Protein 5A98 (pdb70)

Structure (mmCIF, N/CA/C/O backbone):
data_5A98
#
_entry.id   5A98
#
_cell.length_a   102.890
_cell.length_b   102.890
_cell.length_c   102.890
_cell.angle_alpha   90.00
_cell.angle_beta   90.00
_cell.angle_gamma   90.00
#
_symmetry.space_group_name_H-M   'I 2 3'
#
loop_
_entity.id
_entity.type
_entity.pdbx_description
1 polymer POLYHEDRIN
2 non-polymer "ADENOSINE-5'-TRIPHOSPHATE"
3 non-polymer 'MAGNESIUM ION'
4 water water
#
loop_
_atom_site.group_PDB
_atom_site.id
_atom_site.type_symbol
_atom_site.label_atom_id
_atom_site.label_alt_id
_atom_site.label_comp_id
_atom_site.label_asym_id
_atom_site.label_entity_id
_atom_site.label_seq_id
_atom_site.pdbx_PDB_ins_code
_atom_site.Cartn_x
_atom_site.Cartn_y
_atom_site.Cartn_z
_atom_site.occupancy
_atom_site.B_iso_or_equiv
_atom_site.auth_seq_id
_atom_site.auth_comp_id
_atom_site.auth_asym_id
_atom_site.auth_atom_id
_atom_site.pdbx_PDB_model_num
ATOM 1 N N . MET A 1 1 ? 47.777 56.586 -19.238 1.00 30.65 1 MET A N 1
ATOM 2 C CA . MET A 1 1 ? 47.149 55.297 -18.937 1.00 34.13 1 MET A CA 1
ATOM 3 C C . MET A 1 1 ? 46.570 55.246 -17.531 1.00 36.10 1 MET A C 1
ATOM 4 O O . MET A 1 1 ? 46.951 56.028 -16.657 1.00 38.15 1 MET A O 1
ATOM 9 N N . GLU A 1 2 ? 45.657 54.303 -17.319 1.00 31.68 2 GLU A N 1
ATOM 10 C CA . GLU A 1 2 ? 45.134 54.029 -15.988 1.00 32.28 2 GLU A CA 1
ATOM 11 C C . GLU A 1 2 ? 45.798 52.768 -15.442 1.00 32.61 2 GLU A C 1
ATOM 12 O O . GLU A 1 2 ? 45.128 51.779 -15.122 1.00 29.79 2 GLU A O 1
ATOM 18 N N . ASP A 1 3 ? 47.123 52.815 -15.338 1.00 34.29 3 ASP A N 1
ATOM 19 C CA . ASP A 1 3 ? 47.898 51.670 -14.883 1.00 38.15 3 ASP A CA 1
ATOM 20 C C . ASP A 1 3 ? 47.968 51.506 -13.361 1.00 39.85 3 ASP A C 1
ATOM 21 O O . ASP A 1 3 ? 48.319 50.434 -12.879 1.00 42.83 3 ASP A O 1
ATOM 26 N N . TYR A 1 4 ? 47.641 52.550 -12.602 1.00 35.85 4 TYR A N 1
ATOM 27 C CA . TYR A 1 4 ? 47.631 52.423 -11.146 1.00 36.02 4 TYR A CA 1
ATOM 28 C C . TYR A 1 4 ? 46.699 53.422 -10.468 1.00 32.14 4 TYR A C 1
ATOM 29 O O . TYR A 1 4 ?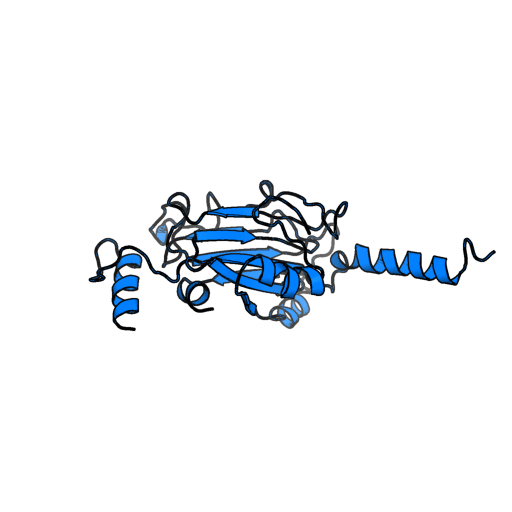 47.140 54.310 -9.744 1.00 28.86 4 TYR A O 1
ATOM 38 N N . THR A 1 5 ? 45.404 53.242 -10.679 1.00 24.55 5 THR A N 1
ATOM 39 C CA . THR A 1 5 ? 44.423 54.236 -10.282 1.00 21.96 5 THR A CA 1
ATOM 40 C C . THR A 1 5 ? 43.982 54.125 -8.822 1.00 20.48 5 THR A C 1
ATOM 41 O O . THR A 1 5 ? 44.205 53.110 -8.165 1.00 18.16 5 THR A O 1
ATOM 45 N N . LEU A 1 6 ? 43.329 55.173 -8.330 1.00 17.45 6 LEU A N 1
ATOM 46 C CA . LEU A 1 6 ? 42.728 55.143 -6.999 1.00 17.94 6 LEU A CA 1
ATOM 47 C C . LEU A 1 6 ? 41.601 54.108 -6.908 1.00 15.67 6 LEU A C 1
ATOM 48 O O . LEU A 1 6 ? 41.369 53.522 -5.850 1.00 14.85 6 LEU A O 1
ATOM 53 N N . ARG A 1 7 ? 40.916 53.875 -8.022 1.00 14.68 7 ARG A N 1
ATOM 54 C CA . ARG A 1 7 ? 39.921 52.805 -8.101 1.00 16.25 7 ARG A CA 1
ATOM 55 C C . ARG A 1 7 ? 40.570 51.447 -7.812 1.00 16.06 7 ARG A C 1
ATOM 56 O O . ARG A 1 7 ? 40.057 50.651 -7.018 1.00 13.34 7 ARG A O 1
ATOM 64 N N . GLU A 1 8 ? 41.699 51.189 -8.470 1.00 16.66 8 GLU A N 1
ATOM 65 C CA . GLU A 1 8 ? 42.431 49.940 -8.279 1.00 15.85 8 GLU A CA 1
ATOM 66 C C . GLU A 1 8 ? 43.059 49.820 -6.903 1.00 15.05 8 GLU A C 1
ATOM 67 O O . GLU A 1 8 ? 43.118 48.732 -6.356 1.00 14.42 8 GLU A O 1
ATOM 73 N N . ARG A 1 9 ? 43.529 50.927 -6.338 1.00 15.29 9 ARG A N 1
ATOM 74 C CA . ARG A 1 9 ? 44.056 50.874 -4.980 1.00 16.62 9 ARG A CA 1
ATOM 75 C C . ARG A 1 9 ? 42.976 50.463 -3.997 1.00 16.14 9 ARG A C 1
ATOM 76 O O . ARG A 1 9 ? 43.216 49.646 -3.111 1.00 14.65 9 ARG A O 1
ATOM 84 N N . GLU A 1 10 ? 41.779 51.019 -4.176 1.00 14.62 10 GLU A N 1
ATOM 85 C CA . GLU A 1 10 ? 40.641 50.670 -3.340 1.00 14.88 10 GLU A CA 1
ATOM 86 C C . GLU A 1 10 ? 40.307 49.189 -3.435 1.00 14.64 10 GLU A C 1
ATOM 87 O O . GLU A 1 10 ? 40.041 48.539 -2.427 1.00 15.00 10 GLU A O 1
ATOM 93 N N . GLN A 1 11 ? 40.313 48.651 -4.651 1.00 13.30 11 GLN A N 1
ATOM 94 C CA . GLN A 1 11 ? 40.049 47.236 -4.819 1.00 13.68 11 GLN A CA 1
ATOM 95 C C . GLN A 1 11 ? 41.103 46.410 -4.089 1.00 15.15 11 GLN A C 1
ATOM 96 O O . GLN A 1 11 ? 40.790 45.412 -3.457 1.00 14.67 11 GLN A O 1
ATOM 102 N N . GLU A 1 12 ? 42.359 46.827 -4.182 1.00 16.12 12 GLU A N 1
ATOM 103 C CA . GLU A 1 12 ? 43.437 46.069 -3.563 1.00 16.82 12 GLU A CA 1
ATOM 104 C C . GLU A 1 12 ? 43.215 45.967 -2.051 1.00 16.36 12 GLU A C 1
ATOM 105 O O . GLU A 1 12 ? 43.378 44.901 -1.457 1.00 14.84 12 GLU A O 1
ATOM 111 N N . ILE A 1 13 ? 42.820 47.076 -1.443 1.00 13.62 13 ILE A N 1
ATOM 112 C CA . ILE A 1 13 ? 42.521 47.103 -0.015 1.00 13.30 13 ILE A CA 1
ATOM 113 C C . ILE A 1 13 ? 41.308 46.212 0.280 1.00 12.71 13 ILE A C 1
ATOM 114 O O . ILE A 1 13 ? 41.299 45.456 1.240 1.00 12.10 13 ILE A O 1
ATOM 119 N N . TYR A 1 14 ? 40.298 46.270 -0.575 1.00 12.68 14 TYR A N 1
ATOM 120 C CA . TYR A 1 14 ? 39.145 45.411 -0.373 1.00 12.75 14 TYR A CA 1
ATOM 121 C C . TYR A 1 14 ? 39.507 43.936 -0.501 1.00 11.74 14 TYR A C 1
ATOM 122 O O . TYR A 1 14 ? 38.999 43.109 0.235 1.00 12.10 14 TYR A O 1
ATOM 131 N N . ASN A 1 15 ? 40.399 43.602 -1.428 1.00 12.55 15 ASN A N 1
ATOM 132 C CA . ASN A 1 15 ? 40.873 42.217 -1.529 1.00 13.01 15 ASN A CA 1
ATOM 133 C C . ASN A 1 15 ? 41.494 41.721 -0.221 1.00 14.08 15 ASN A C 1
ATOM 134 O O . ASN A 1 15 ? 41.264 40.578 0.203 1.00 13.14 15 ASN A O 1
ATOM 139 N N . ARG A 1 16 ? 42.263 42.592 0.427 1.00 14.45 16 ARG A N 1
ATOM 140 C CA . ARG A 1 16 ? 42.940 42.239 1.679 1.00 13.85 16 ARG A CA 1
ATOM 141 C C . ARG A 1 16 ? 41.958 42.099 2.826 1.00 13.30 16 ARG A C 1
ATOM 142 O O . ARG A 1 16 ? 42.080 41.206 3.661 1.00 15.88 16 ARG A O 1
ATOM 150 N N . GLN A 1 17 ? 40.991 43.002 2.874 1.00 14.38 17 GLN A N 1
ATOM 151 C CA . GLN A 1 17 ? 39.925 42.898 3.846 1.00 14.72 17 GLN A CA 1
ATOM 152 C C . GLN A 1 17 ? 39.205 41.551 3.707 1.00 14.69 17 GLN A C 1
ATOM 153 O O . GLN A 1 17 ? 38.929 40.893 4.696 1.00 16.37 17 GLN A O 1
ATOM 159 N N . VAL A 1 18 ? 38.933 41.134 2.471 1.00 14.50 18 VAL A N 1
ATOM 160 C CA . VAL A 1 18 ? 38.222 39.890 2.218 1.00 11.87 18 VAL A CA 1
ATOM 161 C C . VAL A 1 18 ? 39.069 38.683 2.599 1.00 14.63 18 VAL A C 1
ATOM 162 O O . VAL A 1 18 ? 38.612 37.775 3.299 1.00 13.63 18 VAL A O 1
ATOM 166 N N . ILE A 1 19 ? 40.309 38.675 2.126 1.00 14.63 19 ILE A N 1
ATOM 167 C CA . ILE A 1 19 ? 41.228 37.583 2.419 1.00 15.59 19 ILE A CA 1
ATOM 168 C C . ILE A 1 19 ? 41.504 37.398 3.920 1.00 15.23 19 ILE A C 1
ATOM 169 O O . ILE A 1 19 ? 41.682 36.265 4.393 1.00 14.98 19 ILE A O 1
ATOM 174 N N . LYS A 1 20 ? 41.536 38.502 4.664 1.00 13.26 20 LYS A N 1
ATOM 175 C CA . LYS A 1 20 ? 41.792 38.448 6.102 1.00 14.72 20 LYS A CA 1
ATOM 176 C C . LYS A 1 20 ? 40.532 38.322 6.939 1.00 14.22 20 LYS A C 1
ATOM 177 O O . LYS A 1 20 ? 40.611 38.342 8.161 1.00 12.08 20 LYS A O 1
ATOM 183 N N . ARG A 1 21 ? 39.367 38.246 6.308 1.00 11.85 21 ARG A N 1
ATOM 184 C CA . ARG A 1 21 ? 38.134 38.292 7.087 1.00 14.11 21 ARG A CA 1
ATOM 185 C C . ARG A 1 21 ? 37.973 37.130 8.068 1.00 12.84 21 ARG A C 1
ATOM 186 O O . ARG A 1 21 ? 37.396 37.302 9.142 1.00 12.93 21 ARG A O 1
ATOM 194 N N . PRO A 1 22 ? 38.472 35.939 7.701 1.00 11.84 22 PRO A N 1
ATOM 195 C CA . PRO A 1 22 ? 38.385 34.826 8.653 1.00 13.77 22 PRO A CA 1
ATOM 196 C C . PRO A 1 22 ? 39.016 35.162 10.000 1.00 15.45 22 PRO A C 1
ATOM 197 O O . PRO A 1 22 ? 38.591 34.605 11.014 1.00 15.72 22 PRO A O 1
ATOM 201 N N . PHE A 1 23 ? 39.994 36.066 10.022 1.00 12.95 23 PHE A N 1
ATOM 202 C CA . PHE A 1 23 ? 40.611 36.466 11.285 1.00 14.18 23 PHE A CA 1
ATOM 203 C C . PHE A 1 23 ? 39.740 37.419 12.104 1.00 14.20 23 PHE A C 1
ATOM 204 O O . PHE A 1 23 ? 39.991 37.641 13.289 1.00 14.89 23 PHE A O 1
ATOM 212 N N . ASP A 1 24 ? 38.736 38.000 11.452 1.00 14.06 24 ASP A N 1
ATOM 213 C CA . ASP A 1 24 ? 37.797 38.901 12.097 1.00 13.17 24 ASP A CA 1
ATOM 214 C C . ASP A 1 24 ? 37.030 38.101 13.150 1.00 14.81 24 ASP A C 1
ATOM 215 O O . ASP A 1 24 ? 36.426 37.079 12.830 1.00 13.83 24 ASP A O 1
ATOM 220 N N . PRO A 1 25 ? 37.059 38.557 14.415 1.00 12.93 25 PRO A N 1
ATOM 221 C CA . PRO A 1 25 ? 36.475 37.753 15.496 1.00 13.85 25 PRO A CA 1
ATOM 222 C C . PRO A 1 25 ? 34.949 37.642 15.447 1.00 13.66 25 PRO A C 1
ATOM 223 O O . PRO A 1 25 ? 34.366 36.862 16.206 1.00 13.34 25 PRO A O 1
ATOM 227 N N . ASP A 1 26 ? 34.317 38.399 14.553 1.00 13.35 26 ASP A N 1
ATOM 228 C CA . ASP A 1 26 ? 32.874 38.333 14.377 1.00 13.24 26 ASP A CA 1
ATOM 229 C C . ASP A 1 26 ? 32.492 37.594 13.091 1.00 14.61 26 ASP A C 1
ATOM 230 O O . ASP A 1 26 ? 31.339 37.611 12.684 1.00 15.35 26 ASP A O 1
ATOM 235 N N . SER A 1 27 ? 33.469 36.939 12.472 1.00 12.71 27 SER A N 1
ATOM 236 C CA . SER A 1 27 ? 33.221 36.080 11.313 1.00 14.55 27 SER A CA 1
ATOM 237 C C . SER A 1 27 ? 32.803 34.690 11.781 1.00 13.33 27 SER A C 1
ATOM 238 O O . SER A 1 27 ? 32.655 34.456 12.975 1.00 11.83 27 SER A O 1
ATOM 241 N N . TYR A 1 28 ? 32.590 33.773 10.843 1.00 13.77 28 TYR A N 1
ATOM 242 C CA . TYR A 1 28 ? 32.356 32.389 11.213 1.00 14.46 28 TYR A CA 1
ATOM 243 C C . TYR A 1 28 ? 33.585 31.523 10.976 1.00 14.40 28 TYR A C 1
ATOM 244 O O . TYR A 1 28 ? 34.362 31.763 10.048 1.00 15.54 28 TYR A O 1
ATOM 253 N N . LEU A 1 29 ? 33.738 30.519 11.831 1.00 12.74 29 LEU A N 1
ATOM 254 C CA . LEU A 1 29 ? 34.548 29.350 11.524 1.00 14.41 29 LEU A CA 1
ATOM 255 C C . LEU A 1 29 ? 33.656 28.417 10.710 1.00 14.66 29 LEU A C 1
ATOM 256 O O . LEU A 1 29 ? 32.519 28.125 11.102 1.00 14.94 29 LEU A O 1
ATOM 261 N N . THR A 1 30 ? 34.161 27.947 9.583 1.00 12.55 30 THR A N 1
ATOM 262 C CA . THR A 1 30 ? 33.399 27.033 8.758 1.00 13.51 30 THR A CA 1
ATOM 263 C C . THR A 1 30 ? 34.062 25.667 8.696 1.00 13.12 30 THR A C 1
ATOM 264 O O . THR A 1 30 ? 35.229 25.549 8.320 1.00 13.38 30 THR A O 1
ATOM 268 N N . ALA A 1 31 ? 33.316 24.641 9.075 1.00 11.61 31 ALA A N 1
ATOM 269 C CA . ALA A 1 31 ? 33.820 23.280 8.992 1.00 13.15 31 ALA A CA 1
ATOM 270 C C . ALA A 1 31 ? 32.863 22.418 8.179 1.00 14.17 31 ALA A C 1
ATOM 271 O O . ALA A 1 31 ? 31.655 22.476 8.367 1.00 13.09 31 ALA A O 1
ATOM 273 N N . ASP A 1 32 ? 33.416 21.635 7.264 1.00 13.57 32 ASP A N 1
ATOM 274 C CA . ASP A 1 32 ? 32.619 20.680 6.514 1.00 15.13 32 ASP A CA 1
ATOM 275 C C . ASP A 1 32 ? 33.116 19.266 6.702 1.00 11.62 32 ASP A C 1
ATOM 276 O O . ASP A 1 32 ? 34.256 18.948 6.384 1.00 13.49 32 ASP A O 1
ATOM 281 N N . LEU A 1 33 ? 32.242 18.422 7.235 1.00 13.92 33 LEU A N 1
ATOM 282 C CA . LEU A 1 33 ? 32.535 17.013 7.367 1.00 12.06 33 LEU A CA 1
ATOM 283 C C . LEU A 1 33 ? 31.866 16.280 6.217 1.00 12.46 33 LEU A C 1
ATOM 284 O O . LEU A 1 33 ? 30.663 16.089 6.221 1.00 10.82 33 LEU A O 1
ATOM 289 N N . HIS A 1 34 ? 32.658 15.900 5.222 1.00 12.02 34 HIS A N 1
ATOM 290 C CA . HIS A 1 34 ? 32.149 15.199 4.062 1.00 11.69 34 HIS A CA 1
ATOM 291 C C . HIS A 1 34 ? 32.207 13.697 4.339 1.00 12.08 34 HIS A C 1
ATOM 292 O O . HIS A 1 34 ? 33.231 13.189 4.782 1.00 12.23 34 HIS A O 1
ATOM 299 N N . LEU A 1 35 ? 31.093 13.016 4.082 1.00 11.42 35 LEU A N 1
ATOM 300 C CA . LEU A 1 35 ? 30.952 11.575 4.272 1.00 11.87 35 LEU A CA 1
ATOM 301 C C . LEU A 1 35 ? 30.640 10.926 2.940 1.00 12.41 35 LEU A C 1
ATOM 302 O O . LEU A 1 35 ? 29.733 11.354 2.232 1.00 15.25 35 LEU A O 1
ATOM 307 N N . TYR A 1 36 ? 31.394 9.892 2.597 1.00 13.14 36 TYR A N 1
ATOM 308 C CA . TYR A 1 36 ? 31.273 9.294 1.273 1.00 13.12 36 TYR A CA 1
ATOM 309 C C . TYR A 1 36 ? 30.474 8.004 1.365 1.00 13.89 36 TYR A C 1
ATOM 310 O O . TYR A 1 36 ? 30.806 7.093 2.132 1.00 15.03 36 TYR A O 1
ATOM 319 N N . LEU A 1 37 ? 29.407 7.939 0.577 1.00 14.62 37 LEU A N 1
ATOM 320 C CA . LEU A 1 37 ? 28.366 6.952 0.792 1.00 13.85 37 LEU A CA 1
ATOM 321 C C . LEU A 1 37 ? 28.492 5.760 -0.159 1.00 14.74 37 LEU A C 1
ATOM 322 O O . LEU A 1 37 ? 29.189 5.832 -1.169 1.00 15.74 37 LEU A O 1
ATOM 327 N N . LYS A 1 38 ? 27.802 4.672 0.162 1.00 13.41 38 LYS A N 1
ATOM 328 C CA . LYS A 1 38 ? 27.971 3.419 -0.571 1.00 14.64 38 LYS A CA 1
ATOM 329 C C . LYS A 1 38 ? 27.352 3.408 -1.976 1.00 16.74 38 LYS A C 1
ATOM 330 O O . LYS A 1 38 ? 27.638 2.506 -2.772 1.00 15.88 38 LYS A O 1
ATOM 336 N N . ASN A 1 39 ? 26.498 4.390 -2.265 1.00 15.29 39 ASN A N 1
ATOM 337 C CA . ASN A 1 39 ? 25.941 4.557 -3.610 1.00 16.11 39 ASN A CA 1
ATOM 338 C C . ASN A 1 39 ? 26.634 5.664 -4.390 1.00 14.28 39 ASN A C 1
ATOM 339 O O . ASN A 1 39 ? 26.137 6.120 -5.418 1.00 13.83 39 ASN A O 1
ATOM 344 N N . GLY A 1 40 ? 27.784 6.100 -3.892 1.00 16.47 40 GLY A N 1
ATOM 345 C CA . GLY A 1 40 ? 28.585 7.085 -4.600 1.00 14.67 40 GLY A CA 1
ATOM 346 C C . GLY A 1 40 ? 28.166 8.518 -4.334 1.00 14.88 40 GLY A C 1
ATOM 347 O O . GLY A 1 40 ? 28.832 9.451 -4.784 1.00 14.19 40 GLY A O 1
ATOM 348 N N . LYS A 1 41 ? 27.082 8.697 -3.582 1.00 14.22 41 LYS A N 1
ATOM 349 C CA . LYS A 1 41 ? 26.647 10.042 -3.205 1.00 13.68 41 LYS A CA 1
ATOM 350 C C . LYS A 1 41 ? 27.530 10.590 -2.086 1.00 13.42 41 LYS A C 1
ATOM 351 O O . LYS A 1 41 ? 28.333 9.864 -1.506 1.00 13.07 41 LYS A O 1
ATOM 357 N N . THR A 1 42 ? 27.413 11.883 -1.806 1.00 12.87 42 THR A N 1
ATOM 358 C CA . THR A 1 42 ? 28.148 12.471 -0.700 1.00 11.34 42 THR A CA 1
ATOM 359 C C . THR A 1 42 ? 27.163 13.114 0.267 1.00 12.87 42 THR A C 1
ATOM 360 O O . THR A 1 42 ? 26.143 13.654 -0.148 1.00 12.66 42 THR A O 1
ATOM 364 N N . LEU A 1 43 ? 27.444 13.001 1.557 1.00 13.11 43 LEU A N 1
ATOM 365 C CA . LEU A 1 43 ? 26.683 13.712 2.575 1.00 12.97 43 LEU A CA 1
ATOM 366 C C . LEU A 1 43 ? 27.657 14.655 3.271 1.00 12.62 43 LEU A C 1
ATOM 367 O O . LEU A 1 43 ? 28.663 14.223 3.812 1.00 12.52 43 LEU A O 1
ATOM 372 N N . THR A 1 44 ? 27.367 15.950 3.214 1.00 14.06 44 THR A N 1
ATOM 373 C CA . THR A 1 44 ? 28.225 16.953 3.808 1.00 13.39 44 THR A CA 1
ATOM 374 C C . THR A 1 44 ? 27.538 17.539 5.015 1.00 13.33 44 THR A C 1
ATOM 375 O O . THR A 1 44 ? 26.440 18.072 4.905 1.00 13.43 44 THR A O 1
ATOM 379 N N . ILE A 1 45 ? 28.175 17.428 6.168 1.00 11.93 45 ILE A N 1
ATOM 380 C CA . ILE A 1 45 ? 27.679 18.119 7.341 1.00 12.58 45 ILE A CA 1
ATOM 381 C C . ILE A 1 45 ? 28.369 19.469 7.375 1.00 13.03 45 ILE A C 1
ATOM 382 O O . ILE A 1 45 ? 29.567 19.556 7.603 1.00 12.72 45 ILE A O 1
ATOM 387 N N . HIS A 1 46 ? 27.597 20.516 7.110 1.00 13.45 46 HIS A N 1
ATOM 388 C CA . HIS A 1 46 ? 28.121 21.871 7.011 1.00 12.82 46 HIS A CA 1
ATOM 389 C C . HIS A 1 46 ? 27.820 22.689 8.267 1.00 12.29 46 HIS A C 1
ATOM 390 O O . HIS A 1 46 ? 26.667 22.893 8.632 1.00 11.85 46 HIS A O 1
ATOM 397 N N . ILE A 1 47 ? 28.878 23.174 8.907 1.00 13.09 47 ILE A N 1
ATOM 398 C CA . ILE A 1 47 ? 28.763 23.833 10.197 1.00 13.07 47 ILE A CA 1
ATOM 399 C C . ILE A 1 47 ? 29.445 25.172 10.151 1.00 13.09 47 ILE A C 1
ATOM 400 O O . ILE A 1 47 ? 30.591 25.261 9.711 1.00 14.73 47 ILE A O 1
ATOM 405 N N . GLU A 1 48 ? 28.748 26.205 10.613 1.00 11.48 48 GLU A N 1
ATOM 406 C CA . GLU A 1 48 ? 29.344 27.522 10.803 1.00 13.90 48 GLU A CA 1
ATOM 407 C C . GLU A 1 48 ? 29.053 27.982 12.224 1.00 13.62 48 GLU A C 1
ATOM 408 O O . GLU A 1 48 ? 27.911 27.923 12.676 1.00 13.25 48 GLU A O 1
ATOM 414 N N . ARG A 1 49 ? 30.091 28.429 12.924 1.00 12.37 49 ARG A N 1
ATOM 415 C CA . ARG A 1 49 ? 29.939 28.979 14.268 1.00 11.47 49 ARG A CA 1
ATOM 416 C C . ARG A 1 49 ? 30.943 30.098 14.431 1.00 12.80 49 ARG A C 1
ATOM 417 O O . ARG A 1 49 ? 32.016 30.071 13.831 1.00 12.63 49 ARG A O 1
ATOM 425 N N . ASN A 1 50 ? 30.592 31.093 15.229 1.00 12.92 50 ASN A N 1
ATOM 426 C CA . ASN A 1 50 ? 31.500 32.207 15.450 1.00 15.63 50 ASN A CA 1
ATOM 427 C C . ASN A 1 50 ? 32.704 31.847 16.322 1.00 14.15 50 ASN A C 1
ATOM 428 O O . ASN A 1 50 ? 33.836 32.216 16.004 1.00 13.16 50 ASN A O 1
ATOM 433 N N . LEU A 1 51 ? 32.459 31.117 17.411 1.00 12.70 51 LEU A N 1
ATOM 434 C CA . LEU A 1 51 ? 33.466 30.942 18.449 1.00 12.37 51 LEU A CA 1
ATOM 435 C C . LEU A 1 51 ? 33.798 29.494 18.777 1.00 11.75 51 LEU A C 1
ATOM 436 O O . LEU A 1 51 ? 34.957 29.143 18.901 1.00 12.33 51 LEU A O 1
ATOM 441 N N . PHE A 1 52 ? 32.778 28.660 18.953 1.00 14.70 52 PHE A N 1
ATOM 442 C CA . PHE A 1 52 ? 33.008 27.258 19.297 1.00 11.63 52 PHE A CA 1
ATOM 443 C C . PHE A 1 52 ? 31.898 26.378 18.772 1.00 12.70 52 PHE A C 1
ATOM 444 O O . PHE A 1 52 ? 30.807 26.855 18.460 1.00 12.78 52 PHE A O 1
ATOM 452 N N . PHE A 1 53 ? 32.197 25.084 18.677 1.00 11.69 53 PHE A N 1
ATOM 453 C CA . PHE A 1 53 ? 31.228 24.086 18.298 1.00 11.43 53 PHE A CA 1
ATOM 454 C C . PHE A 1 53 ? 31.563 22.819 19.071 1.00 12.08 53 PHE A C 1
ATOM 455 O O . PHE A 1 53 ? 32.732 22.501 19.240 1.00 9.56 53 PHE A O 1
ATOM 463 N N . SER A 1 54 ? 30.534 22.116 19.549 1.00 10.67 54 SER A N 1
ATOM 464 C CA . SER A 1 54 ? 30.716 20.841 20.239 1.00 10.05 54 SER A CA 1
ATOM 465 C C . SER A 1 54 ? 29.452 19.982 20.091 1.00 11.65 54 SER A C 1
ATOM 466 O O . SER A 1 54 ? 28.438 20.228 20.748 1.00 11.62 54 SER A O 1
ATOM 469 N N . HIS A 1 55 ? 29.519 18.966 19.239 1.00 10.80 55 HIS A N 1
ATOM 470 C CA . HIS A 1 55 ? 28.370 18.094 19.027 1.00 11.98 55 HIS A CA 1
ATOM 471 C C . HIS A 1 55 ? 28.811 16.718 18.607 1.00 12.01 55 HIS A C 1
ATOM 472 O O . HIS A 1 55 ? 29.712 16.579 17.782 1.00 12.05 55 HIS A O 1
ATOM 479 N N . GLU A 1 56 ? 28.184 15.696 19.178 1.00 13.12 56 GLU A N 1
ATOM 480 C CA . GLU A 1 56 ? 28.422 14.340 18.708 1.00 14.45 56 GLU A CA 1
ATOM 481 C C . GLU A 1 56 ? 27.316 13.910 17.762 1.00 13.39 56 GLU A C 1
ATOM 482 O O . GLU A 1 56 ? 26.176 13.729 18.165 1.00 15.25 56 GLU A O 1
ATOM 488 N N . PHE A 1 57 ? 27.659 13.754 16.492 1.00 14.47 57 PHE A N 1
ATOM 489 C CA . PHE A 1 57 ? 26.701 13.261 15.518 1.00 13.03 57 PHE A CA 1
ATOM 490 C C . PHE A 1 57 ? 26.473 11.759 15.696 1.00 14.05 57 PHE A C 1
ATOM 491 O O . PHE A 1 57 ? 27.404 10.961 15.624 1.00 14.56 57 PHE A O 1
ATOM 499 N N . THR A 1 58 ? 25.225 11.404 15.967 1.00 13.68 58 THR A N 1
ATOM 500 C CA . THR A 1 58 ? 24.824 10.033 16.167 1.00 15.24 58 THR A CA 1
ATOM 501 C C . THR A 1 58 ? 24.750 9.282 14.843 1.00 15.45 58 THR A C 1
ATOM 502 O O . THR A 1 58 ? 24.724 9.876 13.766 1.00 15.37 58 THR A O 1
ATOM 506 N N . TRP A 1 59 ? 24.726 7.961 14.958 1.00 14.88 59 TRP A N 1
ATOM 507 C CA . TRP A 1 59 ? 24.570 7.067 13.834 1.00 15.39 59 TRP A CA 1
ATOM 508 C C . TRP A 1 59 ? 23.322 7.457 13.051 1.00 16.38 59 TRP A C 1
ATOM 509 O O . TRP A 1 59 ? 23.315 7.434 11.815 1.00 17.32 59 TRP A O 1
ATOM 520 N N . GLU A 1 60 ? 22.276 7.857 13.777 1.00 18.31 60 GLU A N 1
ATOM 521 C CA . GLU A 1 60 ? 21.008 8.250 13.160 1.00 19.11 60 GLU A CA 1
ATOM 522 C C . GLU A 1 60 ? 21.128 9.545 12.373 1.00 23.41 60 GLU A C 1
ATOM 523 O O . GLU A 1 60 ? 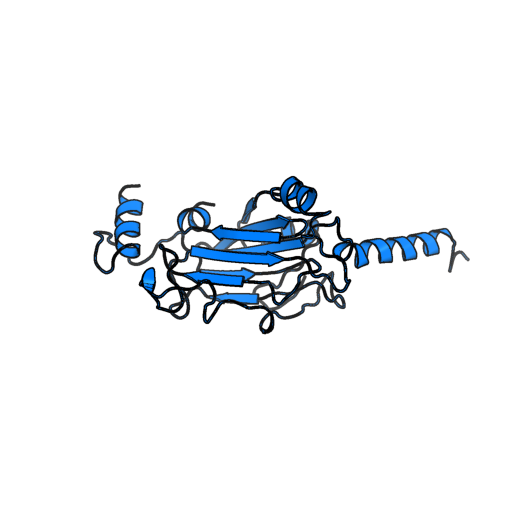20.536 9.683 11.301 1.00 23.74 60 GLU A O 1
ATOM 529 N N . GLU A 1 61 ? 21.891 10.497 12.901 1.00 19.70 61 GLU A N 1
ATOM 530 C CA . GLU A 1 61 ? 22.067 11.779 12.214 1.00 20.73 61 GLU A CA 1
ATOM 531 C C . GLU A 1 61 ? 22.918 11.608 10.959 1.00 20.58 61 GLU A C 1
ATOM 532 O O . GLU A 1 61 ? 22.693 12.258 9.943 1.00 20.98 61 GLU A O 1
ATOM 538 N N . ILE A 1 62 ? 23.895 10.712 11.041 1.00 21.73 62 ILE A N 1
ATOM 539 C CA . ILE A 1 62 ? 24.797 10.440 9.930 1.00 20.98 62 ILE A CA 1
ATOM 540 C C . ILE A 1 62 ? 24.136 9.608 8.837 1.00 24.94 62 ILE A C 1
ATOM 541 O O . ILE A 1 62 ? 24.377 9.825 7.651 1.00 24.12 62 ILE A O 1
ATOM 546 N N . CYS A 1 63 ? 23.300 8.654 9.238 1.00 25.53 63 CYS A N 1
ATOM 547 C CA . CYS A 1 63 ? 22.738 7.703 8.286 1.00 27.09 63 CYS A CA 1
ATOM 548 C C . CYS A 1 63 ? 21.476 8.195 7.587 1.00 30.02 63 CYS A C 1
ATOM 549 O O . CYS A 1 63 ? 21.298 7.956 6.393 1.00 34.39 63 CYS A O 1
ATOM 552 N N . ARG A 1 64 ? 20.607 8.896 8.303 1.00 31.40 64 ARG A N 1
ATOM 553 C CA . ARG A 1 64 ? 19.598 9.676 7.597 1.00 36.28 64 ARG A CA 1
ATOM 554 C C . ARG A 1 64 ? 20.237 10.987 7.125 1.00 38.02 64 ARG A C 1
ATOM 555 O O . ARG A 1 64 ? 20.684 11.098 5.977 1.00 39.94 64 ARG A O 1
ATOM 563 N N . GLY A 1 65 ? 20.315 11.964 8.025 1.00 39.62 65 GLY A N 1
ATOM 564 C CA . GLY A 1 65 ? 20.816 13.283 7.679 1.00 35.90 65 GLY A CA 1
ATOM 565 C C . GLY A 1 65 ? 19.734 14.340 7.820 1.00 35.81 65 GLY A C 1
ATOM 566 O O . GLY A 1 65 ? 19.359 14.706 8.937 1.00 36.68 65 GLY A O 1
ATOM 567 N N . LYS A 1 79 ? 12.840 -0.094 9.526 1.00 42.80 79 LYS A N 1
ATOM 568 C CA . LYS A 1 79 ? 12.065 0.229 10.722 1.00 48.49 79 LYS A CA 1
ATOM 569 C C . LYS A 1 79 ? 12.373 -0.772 11.833 1.00 42.61 79 LYS A C 1
ATOM 570 O O . LYS A 1 79 ? 13.203 -0.523 12.706 1.00 36.89 79 LYS A O 1
ATOM 576 N N . CYS A 1 80 ? 11.688 -1.909 11.790 1.00 47.00 80 CYS A N 1
ATOM 577 C CA . CYS A 1 80 ? 12.000 -3.018 12.675 1.00 41.21 80 CYS A CA 1
ATOM 578 C C . CYS A 1 80 ? 13.307 -3.638 12.191 1.00 37.08 80 CYS A C 1
ATOM 579 O O . CYS A 1 80 ? 14.044 -4.253 12.967 1.00 33.39 80 CYS A O 1
ATOM 582 N N . ASP A 1 81 ? 13.584 -3.471 10.898 1.00 37.24 81 ASP A N 1
ATOM 583 C CA . ASP A 1 81 ? 14.835 -3.935 10.313 1.00 33.54 81 ASP A CA 1
ATOM 584 C C . ASP A 1 81 ? 15.994 -3.068 10.768 1.00 27.16 81 ASP A C 1
ATOM 585 O O . ASP A 1 81 ? 17.064 -3.570 11.117 1.00 24.69 81 ASP A O 1
ATOM 590 N N . THR A 1 82 ? 15.784 -1.761 10.755 1.00 24.05 82 THR A N 1
ATOM 591 C CA . THR A 1 82 ? 16.787 -0.855 11.270 1.00 23.37 82 THR A CA 1
ATOM 592 C C . THR A 1 82 ? 17.021 -1.126 12.757 1.00 20.76 82 THR A C 1
ATOM 593 O O . THR A 1 82 ? 18.162 -1.147 13.227 1.00 18.32 82 THR A O 1
ATOM 597 N N . GLN A 1 83 ? 15.933 -1.332 13.491 1.00 20.19 83 GLN A N 1
ATOM 598 C CA . GLN A 1 83 ? 16.013 -1.576 14.923 1.00 21.62 83 GLN A CA 1
ATOM 599 C C . GLN A 1 83 ? 16.801 -2.838 15.238 1.00 18.13 83 GLN A C 1
ATOM 600 O O . GLN A 1 83 ? 17.632 -2.826 16.138 1.00 16.51 83 GLN A O 1
ATOM 606 N N . GLU A 1 84 ? 16.534 -3.920 14.508 1.00 17.72 84 GLU A N 1
ATOM 607 C CA . GLU A 1 84 ? 17.234 -5.183 14.722 1.00 16.83 84 GLU A CA 1
ATOM 608 C C . GLU A 1 84 ? 18.717 -5.038 14.458 1.00 15.89 84 GLU A C 1
ATOM 609 O O . GLU A 1 84 ? 19.545 -5.695 15.099 1.00 16.34 84 GLU A O 1
ATOM 615 N N . TYR A 1 85 ? 19.045 -4.179 13.506 1.00 16.33 85 TYR A N 1
ATOM 616 C CA . TYR A 1 85 ? 20.437 -3.900 13.159 1.00 17.45 85 TYR A CA 1
ATOM 617 C C . TYR A 1 85 ? 21.131 -3.130 14.286 1.00 15.15 85 TYR A C 1
ATOM 618 O O . TYR A 1 85 ? 22.201 -3.524 14.768 1.00 13.61 85 TYR A O 1
ATOM 627 N N . ILE A 1 86 ? 20.500 -2.038 14.702 1.00 15.44 86 ILE A N 1
ATOM 628 C CA . ILE A 1 86 ? 20.973 -1.215 15.817 1.00 15.18 86 ILE A CA 1
ATOM 629 C C . ILE A 1 86 ? 21.194 -2.054 17.090 1.00 13.87 86 ILE A C 1
ATOM 630 O O . ILE A 1 86 ? 22.208 -1.911 17.756 1.00 14.24 86 ILE A O 1
ATOM 635 N N . ASP A 1 87 ? 20.262 -2.952 17.395 1.00 15.10 87 ASP A N 1
ATOM 636 C CA . ASP A 1 87 ? 20.431 -3.891 18.510 1.00 14.19 87 ASP A CA 1
ATOM 637 C C . ASP A 1 87 ? 21.809 -4.552 18.535 1.00 13.81 87 ASP A C 1
ATOM 638 O O . ASP A 1 87 ? 22.363 -4.783 19.601 1.00 14.45 87 ASP A O 1
ATOM 643 N N . GLY A 1 88 ? 22.339 -4.868 17.354 1.00 13.97 88 GLY A N 1
ATOM 644 C CA . GLY A 1 88 ? 23.608 -5.557 17.217 1.00 12.48 88 GLY A CA 1
ATOM 645 C C . GLY A 1 88 ? 24.794 -4.629 17.397 1.00 13.08 88 GLY A C 1
ATOM 646 O O . GLY A 1 88 ? 25.862 -5.064 17.808 1.00 13.89 88 GLY A O 1
ATOM 647 N N . LEU A 1 89 ? 24.607 -3.349 17.080 1.00 11.92 89 LEU A N 1
ATOM 648 C CA . LEU A 1 89 ? 25.633 -2.332 17.316 1.00 12.09 89 LEU A CA 1
ATOM 649 C C . LEU A 1 89 ? 25.683 -1.931 18.795 1.00 13.43 89 LEU A C 1
ATOM 650 O O . LEU A 1 89 ? 26.729 -1.550 19.328 1.00 13.71 89 LEU A O 1
ATOM 655 N N . VAL A 1 90 ? 24.529 -2.007 19.442 1.00 12.05 90 VAL A N 1
ATOM 656 C CA . VAL A 1 90 ? 24.409 -1.662 20.848 1.00 14.13 90 VAL A CA 1
ATOM 657 C C . VAL A 1 90 ? 25.017 -2.741 21.761 1.00 14.41 90 VAL A C 1
ATOM 658 O O . VAL A 1 90 ? 25.611 -2.420 22.787 1.00 14.71 90 VAL A O 1
ATOM 662 N N . ALA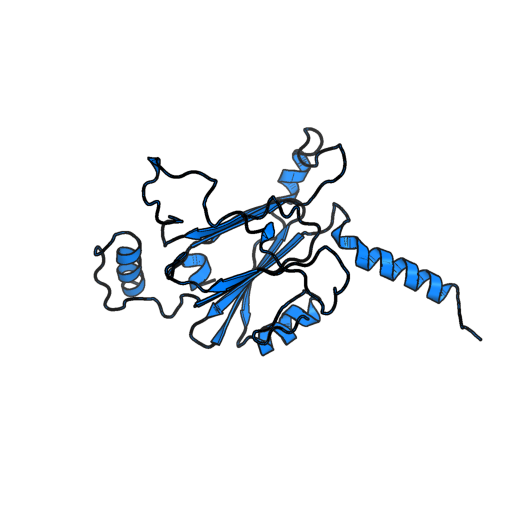 A 1 91 ? 24.873 -4.006 21.377 1.00 14.10 91 ALA A N 1
ATOM 663 C CA . ALA A 1 91 ? 25.385 -5.119 22.174 1.00 14.36 91 ALA A CA 1
ATOM 664 C C . ALA A 1 91 ? 25.954 -6.206 21.279 1.00 14.18 91 ALA A C 1
ATOM 665 O O . ALA A 1 91 ? 25.253 -6.701 20.398 1.00 13.83 91 ALA A O 1
ATOM 667 N N . ASP A 1 92 ? 27.217 -6.571 21.502 1.00 14.62 92 ASP A N 1
ATOM 668 C CA . ASP A 1 92 ? 27.857 -7.628 20.715 1.00 16.20 92 ASP A CA 1
ATOM 669 C C . ASP A 1 92 ? 26.981 -8.876 20.670 1.00 15.73 92 ASP A C 1
ATOM 670 O O . ASP A 1 92 ? 26.596 -9.400 21.707 1.00 16.66 92 ASP A O 1
ATOM 675 N N . ASN A 1 93 ? 26.683 -9.346 19.464 1.00 14.97 93 ASN A N 1
ATOM 676 C CA . ASN A 1 93 ? 25.876 -10.544 19.273 1.00 14.19 93 ASN A CA 1
ATOM 677 C C . ASN A 1 93 ? 24.492 -10.484 19.924 1.00 14.56 93 ASN A C 1
ATOM 678 O O . ASN A 1 93 ? 23.910 -11.520 20.229 1.00 15.61 93 ASN A O 1
ATOM 683 N N . GLY A 1 94 ? 23.963 -9.272 20.096 1.00 14.71 94 GLY A N 1
ATOM 684 C CA . GLY A 1 94 ? 22.681 -9.067 20.756 1.00 16.01 94 GLY A CA 1
ATOM 685 C C . GLY A 1 94 ? 21.479 -8.687 19.883 1.00 16.13 94 GLY A C 1
ATOM 686 O O . GLY A 1 94 ? 20.421 -8.320 20.405 1.00 13.66 94 GLY A O 1
ATOM 687 N N . GLY A 1 95 ? 21.625 -8.781 18.565 1.00 14.24 95 GLY A N 1
ATOM 688 C CA . GLY A 1 95 ? 20.549 -8.408 17.657 1.00 13.90 95 GLY A CA 1
ATOM 689 C C . GLY A 1 95 ? 20.266 -9.506 16.647 1.00 16.22 95 GLY A C 1
ATOM 690 O O . GLY A 1 95 ? 21.094 -10.405 16.450 1.00 15.67 95 GLY A O 1
ATOM 691 N N . ARG A 1 96 ? 19.115 -9.431 15.988 1.00 12.17 96 ARG A N 1
ATOM 692 C CA . ARG A 1 96 ? 18.686 -10.520 15.118 1.00 15.18 96 ARG A CA 1
ATOM 693 C C . ARG A 1 96 ? 18.845 -10.195 13.631 1.00 17.04 96 ARG A C 1
ATOM 694 O O . ARG A 1 96 ? 18.355 -10.924 12.772 1.00 19.56 96 ARG A O 1
ATOM 702 N N . SER A 1 97 ? 19.555 -9.118 13.325 1.00 14.69 97 SER A N 1
ATOM 703 C CA . SER A 1 97 ? 19.686 -8.673 11.939 1.00 16.30 97 SER A CA 1
ATOM 704 C C . SER A 1 97 ? 20.381 -9.689 11.029 1.00 16.81 97 SER A C 1
ATOM 705 O O . SER A 1 97 ? 21.266 -10.428 11.458 1.00 14.97 97 SER A O 1
ATOM 708 N N . THR A 1 98 ? 19.981 -9.696 9.762 1.00 17.73 98 THR A N 1
ATOM 709 C CA . THR A 1 98 ? 20.583 -10.576 8.760 1.00 18.34 98 THR A CA 1
ATOM 710 C C . THR A 1 98 ? 21.736 -9.913 8.005 1.00 16.71 98 THR A C 1
ATOM 711 O O . THR A 1 98 ? 22.411 -10.551 7.204 1.00 20.31 98 THR A O 1
ATOM 715 N N . HIS A 1 99 ? 21.970 -8.632 8.236 1.00 18.61 99 HIS A N 1
ATOM 716 C CA . HIS A 1 99 ? 23.110 -8.015 7.579 1.00 19.34 99 HIS A CA 1
ATOM 717 C C . HIS A 1 99 ? 24.162 -7.503 8.534 1.00 17.62 99 HIS A C 1
ATOM 718 O O . HIS A 1 99 ? 23.871 -7.117 9.671 1.00 17.16 99 HIS A O 1
ATOM 725 N N . ASN A 1 100 ? 25.396 -7.505 8.051 1.00 16.82 100 ASN A N 1
ATOM 726 C CA . ASN A 1 100 ? 26.534 -7.183 8.877 1.00 14.67 100 ASN A CA 1
ATOM 727 C C . ASN A 1 100 ? 26.758 -5.680 9.002 1.00 13.96 100 ASN A C 1
ATOM 728 O O . ASN A 1 100 ? 27.296 -5.199 9.994 1.00 15.39 100 ASN A O 1
ATOM 733 N N . SER A 1 101 ? 26.353 -4.947 7.974 1.00 14.89 101 SER A N 1
ATOM 734 C CA A SER A 1 101 ? 26.526 -3.506 7.968 0.50 14.63 101 SER A CA 1
ATOM 735 C CA B SER A 1 101 ? 26.563 -3.510 7.915 0.50 14.59 101 SER A CA 1
ATOM 736 C C . SER A 1 101 ? 25.367 -2.860 7.232 1.00 15.82 101 SER A C 1
ATOM 737 O O . SER A 1 101 ? 24.622 -3.526 6.511 1.00 15.00 101 SER A O 1
ATOM 742 N N . SER A 1 102 ? 25.207 -1.561 7.433 1.00 12.05 102 SER A N 1
ATOM 743 C CA . SER A 1 102 ? 24.087 -0.836 6.848 1.00 14.99 102 SER A CA 1
ATOM 744 C C . SER A 1 102 ? 24.473 -0.231 5.505 1.00 15.23 102 SER A C 1
ATOM 745 O O . SER A 1 102 ? 25.559 0.331 5.367 1.00 16.65 102 SER A O 1
ATOM 748 N N . TYR A 1 103 ? 23.591 -0.366 4.514 1.00 16.23 103 TYR A N 1
ATOM 749 C CA . TYR A 1 103 ? 23.773 0.305 3.225 1.00 17.62 103 TYR A CA 1
ATOM 750 C C . TYR A 1 103 ? 23.919 1.810 3.380 1.00 16.39 103 TYR A C 1
ATOM 751 O O . TYR A 1 103 ? 24.398 2.479 2.463 1.00 14.58 103 TYR A O 1
ATOM 760 N N . LEU A 1 104 ? 23.466 2.341 4.516 1.00 16.10 104 LEU A N 1
ATOM 761 C CA . LEU A 1 104 ? 23.427 3.788 4.742 1.00 16.26 104 LEU A CA 1
ATOM 762 C C . LEU A 1 104 ? 24.674 4.350 5.425 1.00 16.47 104 LEU A C 1
ATOM 763 O O . LEU A 1 104 ? 24.818 5.565 5.553 1.00 16.12 104 LEU A O 1
ATOM 768 N N . GLU A 1 105 ? 25.561 3.476 5.888 1.00 14.41 105 GLU A N 1
ATOM 769 C CA . GLU A 1 105 ? 26.786 3.932 6.544 1.00 15.25 105 GLU A CA 1
ATOM 770 C C . GLU A 1 105 ? 27.816 4.486 5.542 1.00 15.08 105 GLU A C 1
ATOM 771 O O . GLU A 1 105 ? 27.917 4.008 4.417 1.00 13.14 105 GLU A O 1
ATOM 777 N N . PRO A 1 106 ? 28.574 5.521 5.948 1.00 16.31 106 PRO A N 1
ATOM 778 C CA . PRO A 1 106 ? 29.597 6.059 5.046 1.00 14.78 106 PRO A CA 1
ATOM 779 C C . PRO A 1 106 ? 30.823 5.174 5.081 1.00 14.14 106 PRO A C 1
ATOM 780 O O . PRO A 1 106 ? 30.983 4.401 6.023 1.00 15.34 106 PRO A O 1
ATOM 784 N N . VAL A 1 107 ? 31.685 5.301 4.077 1.00 14.44 107 VAL A N 1
ATOM 785 C CA . VAL A 1 107 ? 32.861 4.449 3.969 1.00 13.14 107 VAL A CA 1
ATOM 786 C C . VAL A 1 107 ? 34.158 5.214 4.202 1.00 14.10 107 VAL A C 1
ATOM 787 O O . VAL A 1 107 ? 35.190 4.625 4.550 1.00 14.08 107 VAL A O 1
ATOM 791 N N . ALA A 1 108 ? 34.094 6.534 4.034 1.00 13.53 108 ALA A N 1
ATOM 792 C CA . ALA A 1 108 ? 35.257 7.388 4.229 1.00 10.99 108 ALA A CA 1
ATOM 793 C C . ALA A 1 108 ? 34.765 8.783 4.533 1.00 13.46 108 ALA A C 1
ATOM 794 O O . ALA A 1 108 ? 33.571 9.076 4.387 1.00 10.60 108 ALA A O 1
ATOM 796 N N . PHE A 1 109 ? 35.677 9.647 4.961 1.00 10.55 109 PHE A N 1
ATOM 797 C CA . PHE A 1 109 ? 35.290 10.994 5.355 1.00 11.94 109 PHE A CA 1
ATOM 798 C C . PHE A 1 109 ? 36.408 11.995 5.056 1.00 12.10 109 PHE A C 1
ATOM 799 O O . PHE A 1 109 ? 37.569 11.618 4.976 1.00 12.70 109 PHE A O 1
ATOM 807 N N . GLN A 1 110 ? 36.038 13.262 4.894 1.00 11.20 110 GLN A N 1
ATOM 808 C CA . GLN A 1 110 ? 37.005 14.350 4.801 1.00 10.59 110 GLN A CA 1
ATOM 809 C C . GLN A 1 110 ? 36.518 15.509 5.657 1.00 12.01 110 GLN A C 1
ATOM 810 O O . GLN A 1 110 ? 35.405 16.002 5.467 1.00 9.93 110 GLN A O 1
ATOM 816 N N . LEU A 1 111 ? 37.333 15.926 6.622 1.00 10.97 111 LEU A N 1
ATOM 817 C CA . LEU A 1 111 ? 37.020 17.139 7.378 1.00 10.16 111 LEU A CA 1
ATOM 818 C C . LEU A 1 111 ? 37.842 18.3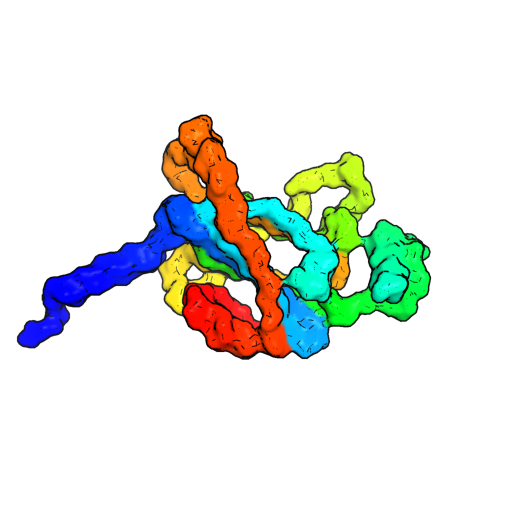03 6.826 1.00 11.64 111 LEU A C 1
ATOM 819 O O . LEU A 1 111 ? 39.069 18.263 6.820 1.00 12.03 111 LEU A O 1
ATOM 824 N N . THR A 1 112 ? 37.190 19.346 6.347 1.00 12.60 112 THR A N 1
ATOM 825 C CA A THR A 1 112 ? 37.930 20.479 5.816 0.50 13.64 112 THR A CA 1
ATOM 826 C CA B THR A 1 112 ? 37.937 20.485 5.827 0.50 13.62 112 THR A CA 1
ATOM 827 C C . THR A 1 112 ? 37.497 21.768 6.511 1.00 14.01 112 THR A C 1
ATOM 828 O O . THR A 1 112 ? 36.315 21.953 6.801 1.00 15.28 112 THR A O 1
ATOM 835 N N . LEU A 1 113 ? 38.458 22.650 6.766 1.00 14.54 113 LEU A N 1
ATOM 836 C CA . LEU A 1 113 ? 38.193 23.875 7.510 1.00 13.93 113 LEU A CA 1
ATOM 837 C C . LEU A 1 113 ? 38.597 25.132 6.771 1.00 12.64 113 LEU A C 1
ATOM 838 O O . LEU A 1 113 ? 39.627 25.164 6.108 1.00 13.17 113 LEU A O 1
ATOM 843 N N . LEU A 1 114 ? 37.760 26.154 6.925 1.00 14.45 114 LEU A N 1
ATOM 844 C CA . LEU A 1 114 ? 37.997 27.521 6.486 1.00 13.64 114 LEU A CA 1
ATOM 845 C C . LEU A 1 114 ? 37.642 28.388 7.681 1.00 12.90 114 LEU A C 1
ATOM 846 O O . LEU A 1 114 ? 36.475 28.539 8.032 1.00 13.71 114 LEU A O 1
ATOM 851 N N . GLY A 1 115 ? 38.656 28.919 8.338 1.00 12.56 115 GLY A N 1
ATOM 852 C CA . GLY A 1 115 ? 38.442 29.752 9.498 1.00 13.89 115 GLY A CA 1
ATOM 853 C C . GLY A 1 115 ? 39.698 29.858 10.331 1.00 14.04 115 GLY A C 1
ATOM 854 O O . GLY A 1 115 ? 40.600 29.042 10.210 1.00 13.36 115 GLY A O 1
ATOM 855 N N . ASN A 1 116 ? 39.763 30.878 11.173 1.00 13.51 116 ASN A N 1
ATOM 856 C CA . ASN A 1 116 ? 40.868 30.994 12.101 1.00 13.84 116 ASN A CA 1
ATOM 857 C C . ASN A 1 116 ? 40.685 30.062 13.305 1.00 13.02 116 ASN A C 1
ATOM 858 O O . ASN A 1 116 ? 40.415 30.504 14.417 1.00 10.72 116 ASN A O 1
ATOM 863 N N . PHE A 1 117 ? 40.840 28.771 13.039 1.00 15.17 117 PHE A N 1
ATOM 864 C CA . PHE A 1 117 ? 40.711 27.717 14.031 1.00 13.62 117 PHE A CA 1
ATOM 865 C C . PHE A 1 117 ? 41.940 27.627 14.892 1.00 15.43 117 PHE A C 1
ATOM 866 O O . PHE A 1 117 ? 43.062 27.761 14.395 1.00 15.76 117 PHE A O 1
ATOM 874 N N . ASP A 1 118 ? 41.722 27.392 16.184 1.00 15.18 118 ASP A N 1
ATOM 875 C CA . ASP A 1 118 ? 42.776 26.944 17.075 1.00 14.31 118 ASP A CA 1
ATOM 876 C C . ASP A 1 118 ? 42.960 25.457 16.801 1.00 14.80 118 ASP A C 1
ATOM 877 O O . ASP A 1 118 ? 42.111 24.650 17.157 1.00 13.76 118 ASP A O 1
ATOM 882 N N . LEU A 1 119 ? 44.041 25.085 16.125 1.00 15.07 119 LEU A N 1
ATOM 883 C CA . LEU A 1 119 ? 44.180 23.698 15.709 1.00 16.42 119 LEU A CA 1
ATOM 884 C C . LEU A 1 119 ? 44.240 22.724 16.887 1.00 13.49 119 LEU A C 1
ATOM 885 O O . LEU A 1 119 ? 43.892 21.555 16.743 1.00 14.93 119 LEU A O 1
ATOM 890 N N . GLY A 1 120 ? 44.656 23.218 18.050 1.00 13.43 120 GLY A N 1
ATOM 891 C CA . GLY A 1 120 ? 44.758 22.379 19.233 1.00 15.54 120 GLY A CA 1
ATOM 892 C C . GLY A 1 120 ? 43.409 22.099 19.874 1.00 15.96 120 GLY A C 1
ATOM 893 O O . GLY A 1 120 ? 43.310 21.280 20.787 1.00 15.25 120 GLY A O 1
ATOM 894 N N . SER A 1 121 ? 42.373 22.767 19.377 1.00 13.31 121 SER A N 1
ATOM 895 C CA . SER A 1 121 ? 41.026 22.655 19.914 1.00 13.32 121 SER A CA 1
ATOM 896 C C . SER A 1 121 ? 40.169 21.693 19.086 1.00 14.47 121 SER A C 1
ATOM 897 O O . SER A 1 121 ? 39.046 21.375 19.464 1.00 13.43 121 SER A O 1
ATOM 900 N N . ILE A 1 122 ? 40.691 21.227 17.955 1.00 14.25 122 ILE A N 1
ATOM 901 C CA A ILE A 1 122 ? 39.895 20.363 17.092 0.50 13.59 122 ILE A CA 1
ATOM 902 C CA B ILE A 1 122 ? 39.925 20.354 17.070 0.50 13.59 122 ILE A CA 1
ATOM 903 C C . ILE A 1 122 ? 39.890 18.912 17.557 1.00 14.01 122 ILE A C 1
ATOM 904 O O . ILE A 1 122 ? 40.929 18.272 17.694 1.00 15.26 122 ILE A O 1
ATOM 913 N N . HIS A 1 123 ? 38.690 18.419 17.833 1.00 12.81 123 HIS A N 1
ATOM 914 C CA . HIS A 1 123 ? 38.514 17.057 18.279 1.00 14.15 123 HIS A CA 1
ATOM 915 C C . HIS A 1 123 ? 37.630 16.375 17.271 1.00 12.73 123 HIS A C 1
ATOM 916 O O . HIS A 1 123 ? 36.572 16.904 16.912 1.00 12.45 123 HIS A O 1
ATOM 923 N N . LEU A 1 124 ? 38.082 15.218 16.800 1.00 12.14 124 LEU A N 1
ATOM 924 C CA . LEU A 1 124 ? 37.280 14.361 15.933 1.00 12.79 124 LEU A CA 1
ATOM 925 C C . LEU A 1 124 ? 37.441 12.954 16.486 1.00 14.83 124 LEU A C 1
ATOM 926 O O . LEU A 1 124 ? 38.507 12.333 16.347 1.00 12.70 124 LEU A O 1
ATOM 931 N N . ARG A 1 125 ? 36.401 12.471 17.152 1.00 12.22 125 ARG A N 1
ATOM 932 C CA . ARG A 1 125 ? 36.446 11.156 17.758 1.00 14.48 125 ARG A CA 1
ATOM 933 C C . ARG A 1 125 ? 35.383 10.282 17.124 1.00 14.10 125 ARG A C 1
ATOM 934 O O . ARG A 1 125 ? 34.191 10.530 17.287 1.00 12.35 125 ARG A O 1
ATOM 942 N N . ILE A 1 126 ? 35.825 9.267 16.396 1.00 13.28 126 ILE A N 1
ATOM 943 C CA . ILE A 1 126 ? 34.910 8.366 15.713 1.00 13.55 126 ILE A CA 1
ATOM 944 C C . ILE A 1 126 ? 34.746 7.128 16.566 1.00 14.34 126 ILE A C 1
ATOM 945 O O . ILE A 1 126 ? 35.721 6.456 16.881 1.00 16.20 126 ILE A O 1
ATOM 950 N N . GLY A 1 127 ? 33.516 6.859 16.979 1.00 15.75 127 GLY A N 1
ATOM 951 C CA . GLY A 1 127 ? 33.246 5.754 17.882 1.00 14.74 127 GLY A CA 1
ATOM 952 C C . GLY A 1 127 ? 32.206 4.840 17.273 1.00 15.73 127 GLY A C 1
ATOM 953 O O . GLY A 1 127 ? 31.797 5.049 16.139 1.00 12.03 127 GLY A O 1
ATOM 954 N N . ASP A 1 128 ? 31.803 3.815 18.016 1.00 14.63 128 ASP A N 1
ATOM 955 C CA . ASP A 1 128 ? 30.713 2.957 17.573 1.00 15.12 128 ASP A CA 1
ATOM 956 C C . ASP A 1 128 ? 29.357 3.595 17.846 1.00 14.59 128 ASP A C 1
ATOM 957 O O . ASP A 1 128 ? 29.274 4.769 18.218 1.00 14.40 128 ASP A O 1
ATOM 962 N N . TYR A 1 129 ? 28.296 2.819 17.652 1.00 14.51 129 TYR A N 1
ATOM 963 C CA . TYR A 1 129 ? 26.952 3.343 17.785 1.00 13.61 129 TYR A CA 1
ATOM 964 C C . TYR A 1 129 ? 26.763 4.112 19.085 1.00 15.11 129 TYR A C 1
ATOM 965 O O . TYR A 1 129 ? 26.145 5.177 19.097 1.00 16.19 129 TYR A O 1
ATOM 974 N N . LEU A 1 130 ? 27.290 3.572 20.177 1.00 14.74 130 LEU A N 1
ATOM 975 C CA . LEU A 1 130 ? 27.105 4.189 21.491 1.00 14.16 130 LEU A CA 1
ATOM 976 C C . LEU A 1 130 ? 28.200 5.211 21.842 1.00 17.51 130 LEU A C 1
ATOM 977 O O . LEU A 1 130 ? 28.257 5.712 22.959 1.00 15.48 130 LEU A O 1
ATOM 982 N N . GLY A 1 131 ? 29.071 5.517 20.886 1.00 14.59 131 GLY A N 1
ATOM 983 C CA . GLY A 1 131 ? 30.051 6.556 21.101 1.00 13.59 131 GLY A CA 1
ATOM 984 C C . GLY A 1 131 ? 31.279 6.067 21.831 1.00 15.41 131 GLY A C 1
ATOM 985 O O . GLY A 1 131 ? 32.003 6.853 22.431 1.00 18.28 131 GLY A O 1
ATOM 986 N N . PHE A 1 132 ? 31.517 4.760 21.786 1.00 15.51 132 PHE A N 1
ATOM 987 C CA . PHE A 1 132 ? 32.709 4.206 22.400 1.00 16.74 132 PHE A CA 1
ATOM 988 C C . PHE A 1 132 ? 33.858 4.256 21.394 1.00 16.45 132 PHE A C 1
ATOM 989 O O . PHE A 1 132 ? 33.700 3.829 20.258 1.00 14.80 132 PHE A O 1
ATOM 997 N N . ARG A 1 133 ? 35.001 4.804 21.809 1.00 15.58 133 ARG A N 1
ATOM 998 C CA . ARG A 1 133 ? 36.126 5.003 20.897 1.00 15.63 133 ARG A CA 1
ATOM 999 C C . ARG A 1 133 ? 37.377 4.292 21.391 1.00 17.08 133 ARG A C 1
ATOM 1000 O O . ARG A 1 133 ? 37.503 4.013 22.584 1.00 17.31 133 ARG A O 1
ATOM 1008 N N . ASP A 1 134 ? 38.303 4.027 20.473 1.00 17.57 134 ASP A N 1
ATOM 1009 C CA . ASP A 1 134 ? 39.617 3.484 20.817 1.00 18.54 134 ASP A CA 1
ATOM 1010 C C . ASP A 1 134 ? 39.527 2.143 21.555 1.00 21.14 134 ASP A C 1
ATOM 1011 O O . ASP A 1 134 ? 40.441 1.786 22.314 1.00 20.18 134 ASP A O 1
ATOM 1016 N N . GLY A 1 135 ? 38.434 1.410 21.337 1.00 19.48 135 GLY A N 1
ATOM 1017 C CA . GLY A 1 135 ? 38.248 0.116 21.973 1.00 18.75 135 GLY A CA 1
ATOM 1018 C C . GLY A 1 135 ? 37.952 0.181 23.466 1.00 20.33 135 GLY A C 1
ATOM 1019 O O . GLY A 1 135 ? 37.953 -0.834 24.146 1.00 23.33 135 GLY A O 1
ATOM 1020 N N . GLN A 1 136 ? 37.685 1.374 23.981 1.00 19.57 136 GLN A N 1
ATOM 1021 C CA . GLN A 1 136 ? 37.409 1.541 25.407 1.00 20.36 136 GLN A CA 1
ATOM 1022 C C . GLN A 1 136 ? 35.900 1.572 25.632 1.00 20.73 136 GLN A C 1
ATOM 1023 O O . GLN A 1 136 ? 35.261 2.600 25.393 1.00 21.43 136 GLN A O 1
ATOM 1029 N N . ARG A 1 137 ? 35.342 0.455 26.110 1.00 18.86 137 ARG A N 1
ATOM 1030 C CA . ARG A 1 137 ? 33.895 0.213 26.031 1.00 17.85 137 ARG A CA 1
ATOM 1031 C C . ARG A 1 137 ? 33.123 0.305 27.361 1.00 16.85 137 ARG A C 1
ATOM 1032 O O . ARG A 1 137 ? 31.952 -0.086 27.441 1.00 17.20 137 ARG A O 1
ATOM 1040 N N . PHE A 1 138 ? 33.764 0.842 28.393 1.00 18.88 138 PHE A N 1
ATOM 1041 C CA . PHE A 1 138 ? 33.108 1.016 29.686 1.00 14.93 138 PHE A CA 1
ATOM 1042 C C . PHE A 1 138 ? 32.968 2.495 30.036 1.00 14.04 138 PHE A C 1
ATOM 1043 O O . PHE A 1 138 ? 33.966 3.201 30.088 1.00 15.32 138 PHE A O 1
ATOM 1051 N N . PRO A 1 139 ? 31.730 2.965 30.284 1.00 15.62 139 PRO A N 1
ATOM 1052 C CA . PRO A 1 139 ? 31.550 4.365 30.702 1.00 14.10 139 PRO A CA 1
ATOM 1053 C C . PRO A 1 139 ? 32.437 4.761 31.879 1.00 15.31 139 PRO A C 1
ATOM 1054 O O . PRO A 1 139 ? 32.919 5.886 31.905 1.00 16.48 139 PRO A O 1
ATOM 1058 N N . CYS A 1 140 ? 32.684 3.845 32.817 1.00 15.32 140 CYS A N 1
ATOM 1059 C CA . CYS A 1 140 ? 33.521 4.162 33.983 1.00 15.72 140 CYS A CA 1
ATOM 1060 C C . CYS A 1 140 ? 35.019 4.377 33.671 1.00 14.66 140 CYS A C 1
ATOM 1061 O O . CYS A 1 140 ? 35.743 4.994 34.450 1.00 15.18 140 CYS A O 1
ATOM 1064 N N . LYS A 1 141 ? 35.470 3.880 32.525 1.00 14.63 141 LYS A N 1
ATOM 1065 C CA . LYS A 1 141 ? 36.874 3.960 32.150 1.00 15.84 141 LYS A CA 1
ATOM 1066 C C . LYS A 1 141 ? 37.143 5.132 31.195 1.00 16.61 141 LYS A C 1
ATOM 1067 O O . LYS A 1 141 ? 38.259 5.638 31.108 1.00 16.23 141 LYS A O 1
ATOM 1073 N N . GLU A 1 142 ? 36.100 5.546 30.488 1.00 16.84 142 GLU A N 1
ATOM 1074 C CA . GLU A 1 142 ? 36.179 6.597 29.475 1.00 16.85 142 GLU A CA 1
ATOM 1075 C C . GLU A 1 142 ? 36.595 7.977 29.996 1.00 16.71 142 GLU A C 1
ATOM 1076 O O . GLU A 1 142 ? 36.279 8.348 31.127 1.00 15.71 142 GLU A O 1
ATOM 1082 N N . THR A 1 143 ? 37.272 8.747 29.144 1.00 15.05 143 THR A N 1
ATOM 1083 C CA . THR A 1 143 ? 37.512 10.159 29.419 1.00 14.83 143 THR A CA 1
ATOM 1084 C C . THR A 1 143 ? 37.267 10.984 28.150 1.00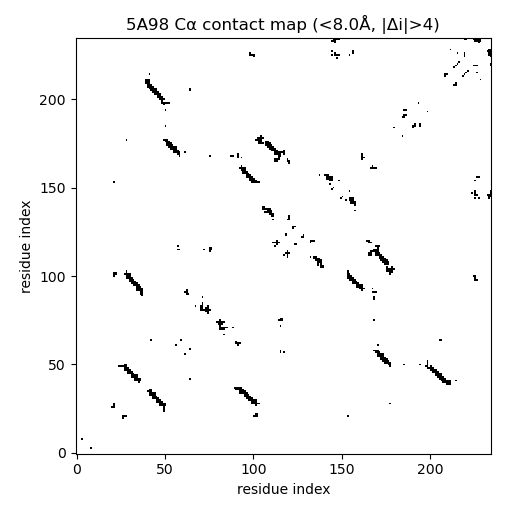 15.11 143 THR A C 1
ATOM 1085 O O . THR A 1 143 ? 37.058 10.427 27.062 1.00 14.34 143 THR A O 1
ATOM 1089 N N . ILE A 1 144 ? 37.276 12.307 28.300 1.00 14.74 144 ILE A N 1
ATOM 1090 C CA . ILE A 1 144 ? 37.051 13.217 27.178 1.00 14.32 144 ILE A CA 1
ATOM 1091 C C . ILE A 1 144 ? 38.298 13.375 26.311 1.00 15.61 144 ILE A C 1
ATOM 1092 O O . ILE A 1 144 ? 38.297 14.140 25.356 1.00 16.82 144 ILE A O 1
ATOM 1097 N N . HIS A 1 145 ? 39.366 12.666 26.654 1.00 14.53 145 HIS A N 1
ATOM 1098 C CA . HIS A 1 145 ? 40.589 12.724 25.861 1.00 15.60 145 HIS A CA 1
ATOM 1099 C C . HIS A 1 145 ? 40.981 11.328 25.387 1.00 16.44 145 HIS A C 1
ATOM 1100 O O . HIS A 1 145 ? 41.377 10.473 26.185 1.00 17.04 145 HIS A O 1
ATOM 1107 N N . GLY A 1 146 ? 40.880 11.116 24.080 1.00 14.29 146 GLY A N 1
ATOM 1108 C CA . GLY A 1 146 ? 41.106 9.811 23.502 1.00 17.53 146 GLY A CA 1
ATOM 1109 C C . GLY A 1 146 ? 42.441 9.693 22.803 1.00 18.14 146 GLY A C 1
ATOM 1110 O O . GLY A 1 146 ? 43.279 10.608 22.849 1.00 16.74 146 GLY A O 1
ATOM 1111 N N . ARG A 1 147 ? 42.651 8.550 22.162 1.00 17.59 147 ARG A N 1
ATOM 1112 C CA . ARG A 1 147 ? 43.861 8.350 21.393 1.00 17.09 147 ARG A CA 1
ATOM 1113 C C . ARG A 1 147 ? 43.732 9.080 20.068 1.00 16.54 147 ARG A C 1
ATOM 1114 O O . ARG A 1 147 ? 44.432 10.055 19.817 1.00 17.10 147 ARG A O 1
ATOM 1122 N N . ARG A 1 148 ? 42.820 8.615 19.227 1.00 16.34 148 ARG A N 1
ATOM 1123 C CA . ARG A 1 148 ? 42.554 9.285 17.965 1.00 18.05 148 ARG A CA 1
ATOM 1124 C C . ARG A 1 148 ? 41.473 10.327 18.224 1.00 19.33 148 ARG A C 1
ATOM 1125 O O . ARG A 1 148 ? 40.281 10.012 18.276 1.00 16.57 148 ARG A O 1
ATOM 1133 N N . ASP A 1 149 ? 41.905 11.569 18.405 1.00 17.66 149 ASP A N 1
ATOM 1134 C CA . ASP A 1 149 ? 41.039 12.592 18.966 1.00 16.80 149 ASP A CA 1
ATOM 1135 C C . ASP A 1 149 ? 41.478 13.975 18.501 1.00 15.33 149 ASP A C 1
ATOM 1136 O O . ASP A 1 149 ? 40.800 14.592 17.687 1.00 15.47 149 ASP A O 1
ATOM 1141 N N . THR A 1 150 ? 42.608 14.461 19.005 1.00 13.18 150 THR A N 1
ATOM 1142 C CA . THR A 1 150 ? 43.087 15.777 18.592 1.00 14.91 150 THR A CA 1
ATOM 1143 C C . THR A 1 150 ? 43.837 15.686 17.267 1.00 15.26 150 THR A C 1
ATOM 1144 O O . THR A 1 150 ? 45.031 15.431 17.250 1.00 17.89 150 THR A O 1
ATOM 1148 N N . ILE A 1 151 ? 43.129 15.917 16.167 1.00 14.80 151 ILE A N 1
ATOM 1149 C CA . ILE A 1 151 ? 43.664 15.690 14.832 1.00 14.55 151 ILE A CA 1
ATOM 1150 C C . ILE A 1 151 ? 44.477 16.861 14.309 1.00 14.87 151 ILE A C 1
ATOM 1151 O O . ILE A 1 151 ? 45.056 16.776 13.228 1.00 15.71 151 ILE A O 1
ATOM 1156 N N . GLY A 1 152 ? 44.519 17.949 15.073 1.00 13.66 152 GLY A N 1
ATOM 1157 C CA . GLY A 1 152 ? 45.239 19.150 14.678 1.00 15.96 152 GLY A CA 1
ATOM 1158 C C . GLY A 1 152 ? 46.562 18.946 13.944 1.00 15.34 152 GLY A C 1
ATOM 1159 O O . GLY A 1 152 ? 46.727 19.431 12.826 1.00 13.73 152 GLY A O 1
ATOM 1160 N N . PRO A 1 153 ? 47.517 18.232 14.570 1.00 14.36 153 PRO A N 1
ATOM 1161 C CA . PRO A 1 153 ? 48.850 18.047 13.980 1.00 15.04 153 PRO A CA 1
ATOM 1162 C C . PRO A 1 153 ? 48.791 17.299 12.644 1.00 12.56 153 PRO A C 1
ATOM 1163 O O . PRO A 1 153 ? 49.683 17.466 11.819 1.00 13.30 153 PRO A O 1
ATOM 1167 N N . PHE A 1 154 ? 47.751 16.485 12.463 1.00 13.89 154 PHE A N 1
ATOM 1168 C CA . PHE A 1 154 ? 47.563 15.665 11.263 1.00 12.45 154 PHE A CA 1
ATOM 1169 C C . PHE A 1 154 ? 46.806 16.374 10.138 1.00 13.02 154 PHE A C 1
ATOM 1170 O O . PHE A 1 154 ? 46.624 15.811 9.068 1.00 14.04 154 PHE A O 1
ATOM 1178 N N . MET A 1 155 ? 46.352 17.597 10.372 1.00 13.40 155 MET A N 1
ATOM 1179 C CA . MET A 1 155 ? 45.634 18.316 9.326 1.00 13.60 155 MET A CA 1
ATOM 1180 C C . MET A 1 155 ? 46.618 18.924 8.332 1.00 14.17 155 MET A C 1
ATOM 1181 O O . MET A 1 155 ? 47.583 19.580 8.720 1.00 13.70 155 MET A O 1
ATOM 1186 N N . GLN A 1 156 ? 46.376 18.668 7.049 1.00 14.40 156 GLN A N 1
ATOM 1187 C CA . GLN A 1 156 ? 47.227 19.186 5.984 1.00 16.13 156 GLN A CA 1
ATOM 1188 C C . GLN A 1 156 ? 46.751 20.547 5.526 1.00 14.64 156 GLN A C 1
ATOM 1189 O O . GLN A 1 156 ? 45.566 20.835 5.592 1.00 14.10 156 GLN A O 1
ATOM 1195 N N . GLY A 1 157 ? 47.686 21.370 5.063 1.00 14.29 157 GLY A N 1
ATOM 1196 C CA . GLY A 1 157 ? 47.355 22.573 4.327 1.00 14.46 157 GLY A CA 1
ATOM 1197 C C . GLY A 1 157 ? 46.930 22.203 2.915 1.00 17.70 157 GLY A C 1
ATOM 1198 O O . GLY A 1 157 ? 46.942 21.030 2.544 1.00 16.15 157 GLY A O 1
ATOM 1199 N N . MET A 1 158 ? 46.539 23.196 2.125 1.00 16.26 158 MET A N 1
ATOM 1200 C CA . MET A 1 158 ? 45.967 22.942 0.809 1.00 16.20 158 MET A CA 1
ATOM 1201 C C . MET A 1 158 ? 46.272 24.099 -0.125 1.00 17.79 158 MET A C 1
ATOM 1202 O O . MET A 1 158 ? 46.556 25.211 0.326 1.00 17.11 158 MET A O 1
ATOM 1207 N N . SER A 1 159 ? 46.209 23.846 -1.430 1.00 14.92 159 SER A N 1
ATOM 1208 C CA . SER A 1 159 ? 46.202 24.941 -2.380 1.00 16.59 159 SER A CA 1
ATOM 1209 C C . SER A 1 159 ? 44.759 25.218 -2.760 1.00 15.35 159 SER A C 1
ATOM 1210 O O . SER A 1 159 ? 43.872 25.173 -1.904 1.00 15.84 159 SER A O 1
ATOM 1213 N N . GLY A 1 160 ? 44.515 25.498 -4.034 1.00 15.68 160 GLY A N 1
ATOM 1214 C CA . GLY A 1 160 ? 43.177 25.831 -4.481 1.00 16.18 160 GLY A CA 1
ATOM 1215 C C . GLY A 1 160 ? 42.920 27.316 -4.326 1.00 16.16 160 GLY A C 1
ATOM 1216 O O . GLY A 1 160 ? 43.865 28.096 -4.286 1.00 16.33 160 GLY A O 1
ATOM 1217 N N . LYS A 1 161 ? 41.651 27.708 -4.247 1.00 15.19 161 LYS A N 1
ATOM 1218 C CA . LYS A 1 161 ? 41.300 29.122 -4.135 1.00 14.48 161 LYS A CA 1
ATOM 1219 C C . LYS A 1 161 ? 42.075 29.805 -3.021 1.00 14.19 161 LYS A C 1
ATOM 1220 O O . LYS A 1 161 ? 42.605 30.897 -3.198 1.00 16.89 161 LYS A O 1
ATOM 1226 N N . TRP A 1 162 ? 42.144 29.153 -1.869 1.00 14.21 162 TRP A N 1
ATOM 1227 C CA . TRP A 1 162 ? 42.764 29.773 -0.710 1.00 15.56 162 TRP A CA 1
ATOM 1228 C C . TRP A 1 162 ? 44.218 29.369 -0.519 1.00 16.74 162 TRP A C 1
ATOM 1229 O O . TRP A 1 162 ? 44.715 29.401 0.594 1.00 16.79 162 TRP A O 1
ATOM 1240 N N . ALA A 1 163 ? 44.895 28.979 -1.593 1.00 14.97 163 ALA A N 1
ATOM 1241 C CA . ALA A 1 163 ? 46.316 28.681 -1.512 1.00 15.13 163 ALA A CA 1
ATOM 1242 C C . ALA A 1 163 ? 47.047 29.822 -0.797 1.00 18.95 163 ALA A C 1
ATOM 1243 O O . ALA A 1 163 ? 46.638 30.984 -0.893 1.00 19.32 163 ALA A O 1
ATOM 1245 N N . LYS A 1 164 ? 48.113 29.498 -0.071 1.00 16.87 164 LYS A N 1
ATOM 1246 C CA . LYS A 1 164 ? 48.952 30.534 0.530 1.00 17.14 164 LYS A CA 1
ATOM 1247 C C . LYS A 1 164 ? 48.321 31.237 1.729 1.00 19.92 164 LYS A C 1
ATOM 1248 O O . LYS A 1 164 ? 48.878 32.217 2.246 1.00 18.40 164 LYS A O 1
ATOM 1254 N N . GLU A 1 165 ? 47.169 30.744 2.171 1.00 16.35 165 GLU A N 1
ATOM 1255 C CA . GLU A 1 165 ? 46.593 31.223 3.421 1.00 17.32 165 GLU A CA 1
ATOM 1256 C C . GLU A 1 165 ? 46.851 30.207 4.515 1.00 17.94 165 GLU A C 1
ATOM 1257 O O . GLU A 1 165 ? 47.205 29.078 4.239 1.00 18.68 165 GLU A O 1
ATOM 1263 N N . ASP A 1 166 ? 46.671 30.597 5.765 1.00 16.68 166 ASP A N 1
ATOM 1264 C CA . ASP A 1 166 ? 46.966 29.681 6.845 1.00 16.74 166 ASP A CA 1
ATOM 1265 C C . ASP A 1 166 ? 45.717 29.196 7.558 1.00 16.22 166 ASP A C 1
ATOM 1266 O O . ASP A 1 166 ? 45.799 28.573 8.607 1.00 19.62 166 ASP A O 1
ATOM 1271 N N . TYR A 1 167 ? 44.556 29.478 6.984 1.00 17.68 167 TYR A N 1
ATOM 1272 C CA . TYR A 1 167 ? 43.303 29.126 7.642 1.00 16.71 167 TYR A CA 1
ATOM 1273 C C . TYR A 1 167 ? 42.488 28.062 6.900 1.00 13.63 167 TYR A C 1
ATOM 1274 O O . TYR A 1 167 ? 41.295 27.915 7.147 1.00 13.45 167 TYR A O 1
ATOM 1283 N N . ILE A 1 168 ? 43.124 27.311 6.004 1.00 15.06 168 ILE A N 1
ATOM 1284 C CA . ILE A 1 168 ? 42.468 26.118 5.465 1.00 15.43 168 ILE A CA 1
ATOM 1285 C C . ILE A 1 168 ? 43.243 24.846 5.793 1.00 15.06 168 ILE A C 1
ATOM 1286 O O . ILE A 1 168 ? 44.481 24.812 5.794 1.00 15.44 168 ILE A O 1
ATOM 1291 N N . HIS A 1 169 ? 42.491 23.801 6.106 1.00 14.38 169 HIS A N 1
ATOM 1292 C CA . HIS A 1 169 ? 43.076 22.537 6.518 1.00 14.23 169 HIS A CA 1
ATOM 1293 C C . HIS A 1 169 ? 42.160 21.410 6.123 1.00 13.37 169 HIS A C 1
ATOM 1294 O O . HIS A 1 169 ? 40.948 21.589 6.045 1.00 14.13 169 HIS A O 1
ATOM 1301 N N . THR A 1 170 ? 42.745 20.252 5.852 1.00 12.15 170 THR A N 1
ATOM 1302 C CA . THR A 1 170 ? 41.958 19.094 5.501 1.00 12.43 170 THR A CA 1
ATOM 1303 C C . THR A 1 170 ? 42.503 17.896 6.260 1.00 13.48 170 THR A C 1
ATOM 1304 O O . THR A 1 170 ? 43.690 17.843 6.582 1.00 14.97 170 THR A O 1
ATOM 1308 N N . TYR A 1 171 ? 41.612 16.974 6.601 1.00 11.71 171 TYR A N 1
ATOM 1309 C CA . TYR A 1 171 ? 41.999 15.723 7.221 1.00 12.62 171 TYR A CA 1
ATOM 1310 C C . TYR A 1 171 ? 40.985 14.706 6.716 1.00 13.48 171 TYR A C 1
ATOM 1311 O O . TYR A 1 171 ? 39.793 14.986 6.673 1.00 12.78 171 TYR A O 1
ATOM 1320 N N . SER A 1 172 ? 41.441 13.538 6.287 1.00 14.27 172 SER A N 1
ATOM 1321 C CA . SER A 1 172 ? 40.489 12.519 5.877 1.00 13.59 172 SER A CA 1
ATOM 1322 C C . SER A 1 172 ? 40.913 11.133 6.336 1.00 14.68 172 SER A C 1
ATOM 1323 O O . SER A 1 172 ? 41.921 10.976 7.011 1.00 14.99 172 SER A O 1
ATOM 1326 N N . GLY A 1 173 ? 40.116 10.138 5.979 1.00 13.08 173 GLY A N 1
ATOM 1327 C CA . GLY A 1 173 ? 40.384 8.765 6.355 1.00 14.00 173 GLY A CA 1
ATOM 1328 C C . GLY A 1 173 ? 39.225 7.873 5.979 1.00 14.20 173 GLY A C 1
ATOM 1329 O O . GLY A 1 173 ? 38.253 8.312 5.369 1.00 12.38 173 GLY A O 1
ATOM 1330 N N . ARG A 1 174 ? 39.332 6.601 6.322 1.00 18.29 174 ARG A N 1
ATOM 1331 C CA . ARG A 1 174 ? 38.236 5.673 6.104 1.00 17.00 174 ARG A CA 1
ATOM 1332 C C . ARG A 1 174 ? 37.530 5.361 7.418 1.00 17.14 174 ARG A C 1
ATOM 1333 O O . ARG A 1 174 ? 38.064 5.615 8.499 1.00 19.55 174 ARG A O 1
ATOM 1341 N N . PHE A 1 175 ? 36.317 4.828 7.318 1.00 17.80 175 PHE A N 1
ATOM 1342 C CA . PHE A 1 175 ? 35.640 4.233 8.457 1.00 17.67 175 PHE A CA 1
ATOM 1343 C C . PHE A 1 175 ? 35.951 2.751 8.470 1.00 23.73 175 PHE A C 1
ATOM 1344 O O . PHE A 1 175 ? 35.186 1.942 7.940 1.00 23.02 175 PHE A O 1
ATOM 1352 N N . ASP A 1 176 ? 37.097 2.410 9.052 1.00 21.15 176 ASP A N 1
ATOM 1353 C CA . ASP A 1 176 ? 37.523 1.020 9.147 1.00 24.15 176 ASP A CA 1
ATOM 1354 C C . ASP A 1 176 ? 37.685 0.615 10.612 1.00 23.18 176 ASP A C 1
ATOM 1355 O O . ASP A 1 176 ? 37.323 1.367 11.516 1.00 21.63 176 ASP A O 1
ATOM 1360 N N . CYS A 1 177 ? 38.218 -0.578 10.845 1.00 25.43 177 CYS A N 1
ATOM 1361 C CA . CYS A 1 177 ? 38.271 -1.134 12.194 1.00 26.69 177 CYS A CA 1
ATOM 1362 C C . CYS A 1 177 ? 39.183 -0.370 13.160 1.00 27.60 177 CYS A C 1
ATOM 1363 O O . CYS A 1 177 ? 39.089 -0.557 14.365 1.00 30.17 177 CYS A O 1
ATOM 1366 N N . LYS A 1 178 ? 40.051 0.491 12.636 1.00 28.14 178 LYS A N 1
ATOM 1367 C CA . LYS A 1 178 ? 40.918 1.302 13.486 1.00 27.01 178 LYS A CA 1
ATOM 1368 C C . LYS A 1 178 ? 40.098 2.286 14.300 1.00 29.08 178 LYS A C 1
ATOM 1369 O O . LYS A 1 178 ? 40.431 2.589 15.447 1.00 27.40 178 LYS A O 1
ATOM 1375 N N . THR A 1 179 ? 39.027 2.792 13.696 1.00 26.33 179 THR A N 1
ATOM 1376 C CA . THR A 1 179 ? 38.089 3.664 14.401 1.00 25.19 179 THR A CA 1
ATOM 1377 C C . THR A 1 179 ? 36.759 2.943 14.586 1.00 23.72 179 THR A C 1
ATOM 1378 O O . THR A 1 179 ? 36.545 2.270 15.602 1.00 28.05 179 THR A O 1
ATOM 1382 N N . SER A 1 180 ? 35.863 3.095 13.612 1.00 18.21 180 SER A N 1
ATOM 1383 C CA . SER A 1 180 ? 34.626 2.323 13.579 1.00 17.05 180 SER A CA 1
ATOM 1384 C C . SER A 1 180 ? 34.028 2.234 12.173 1.00 18.11 180 SER A C 1
ATOM 1385 O O . SER A 1 180 ? 34.046 3.206 11.413 1.00 19.61 180 SER A O 1
ATOM 1388 N N . ARG A 1 181 ? 33.479 1.076 11.826 1.00 16.26 181 ARG A N 1
ATOM 1389 C CA . ARG A 1 181 ? 32.833 0.934 10.530 1.00 16.24 181 ARG A CA 1
ATOM 1390 C C . ARG A 1 181 ? 31.358 1.350 10.564 1.00 14.26 181 ARG A C 1
ATOM 1391 O O . ARG A 1 181 ? 30.734 1.484 9.527 1.00 16.69 181 ARG A O 1
ATOM 1399 N N . HIS A 1 182 ? 30.812 1.569 11.759 1.00 14.33 182 HIS A N 1
ATOM 1400 C CA . HIS A 1 182 ? 29.406 1.940 11.908 1.00 14.03 182 HIS A CA 1
ATOM 1401 C C . HIS A 1 182 ? 29.342 3.096 12.898 1.00 13.47 182 HIS A C 1
ATOM 1402 O O . HIS A 1 182 ? 29.063 2.903 14.066 1.00 14.39 182 HIS A O 1
ATOM 1409 N N . PRO A 1 183 ? 29.609 4.316 12.420 1.00 13.85 183 PRO A N 1
ATOM 1410 C CA . PRO A 1 183 ? 30.113 5.323 13.354 1.00 13.87 183 PRO A CA 1
ATOM 1411 C C . PRO A 1 183 ? 29.115 6.294 13.962 1.00 13.00 183 PRO A C 1
ATOM 1412 O O . PRO A 1 183 ? 28.018 6.499 13.455 1.00 15.43 183 PRO A O 1
ATOM 1416 N N . SER A 1 184 ? 29.534 6.868 15.087 1.00 12.39 184 SER A N 1
ATOM 1417 C CA . SER A 1 184 ? 29.034 8.140 15.570 1.00 12.70 184 SER A CA 1
ATOM 1418 C C . SER A 1 184 ? 30.292 9.008 15.611 1.00 11.68 184 SER A C 1
ATOM 1419 O O . SER A 1 184 ? 31.398 8.480 15.672 1.00 14.77 184 SER A O 1
ATOM 1422 N N . ILE A 1 185 ? 30.146 10.324 15.550 1.00 12.04 185 ILE A N 1
ATOM 1423 C CA . ILE A 1 185 ? 31.304 11.183 15.383 1.00 11.57 185 ILE A CA 1
ATOM 1424 C C . ILE A 1 185 ? 31.204 12.426 16.246 1.00 13.25 185 ILE A C 1
ATOM 1425 O O . ILE A 1 185 ? 30.312 13.241 16.051 1.00 14.20 185 ILE A O 1
ATOM 1430 N N . PHE A 1 186 ? 32.125 12.574 17.192 1.00 11.74 186 PHE A N 1
ATOM 1431 C CA . PHE A 1 186 ? 32.177 13.783 17.996 1.00 12.83 186 PHE A CA 1
ATOM 1432 C C . PHE A 1 186 ? 33.081 14.815 17.314 1.00 13.28 186 PHE A C 1
ATOM 1433 O O . PHE A 1 186 ? 34.197 14.503 16.902 1.00 12.44 186 PHE A O 1
ATOM 1441 N N . LEU A 1 187 ? 32.587 16.036 17.176 1.00 11.46 187 LEU A N 1
ATOM 1442 C CA . LEU A 1 187 ? 33.364 17.090 16.550 1.00 12.26 187 LEU A CA 1
ATOM 1443 C C . LEU A 1 187 ? 33.277 18.304 17.427 1.00 11.47 187 LEU A C 1
ATOM 1444 O O . LEU A 1 187 ? 32.183 18.745 17.761 1.00 11.76 187 LEU A O 1
ATOM 1449 N N . ALA A 1 188 ? 34.426 18.843 17.797 1.00 12.51 188 ALA A N 1
ATOM 1450 C CA . ALA A 1 188 ? 34.480 20.103 18.526 1.00 10.69 188 ALA A CA 1
ATOM 1451 C C . ALA A 1 188 ? 35.608 20.946 17.971 1.00 13.79 188 ALA A C 1
ATOM 1452 O O . ALA A 1 188 ? 36.581 20.426 17.426 1.00 12.81 188 ALA A O 1
ATOM 1454 N N . PHE A 1 189 ? 35.475 22.257 18.120 1.00 13.17 189 PHE A N 1
ATOM 1455 C CA . PHE A 1 189 ? 36.533 23.170 17.740 1.00 12.56 189 PHE A CA 1
ATOM 1456 C C . PHE A 1 189 ? 36.304 24.549 18.359 1.00 11.11 189 PHE A C 1
ATOM 1457 O O . PHE A 1 189 ? 35.205 24.862 18.792 1.00 9.98 189 PHE A O 1
ATOM 1465 N N . MET A 1 190 ? 37.346 25.369 18.382 1.00 11.89 190 MET A N 1
ATOM 1466 C CA . MET A 1 190 ? 37.242 26.708 18.939 1.00 10.64 190 MET A CA 1
ATOM 1467 C C . MET A 1 190 ? 38.037 27.678 18.078 1.00 11.85 190 MET A C 1
ATOM 1468 O O . MET A 1 190 ? 39.013 27.285 17.452 1.00 12.38 190 MET A O 1
ATOM 1473 N N . ARG A 1 191 ? 37.620 28.941 18.050 1.00 10.86 191 ARG A N 1
ATOM 1474 C CA . ARG A 1 191 ? 38.366 29.977 17.338 1.00 11.95 191 ARG A CA 1
ATOM 1475 C C . ARG A 1 191 ? 39.665 30.304 18.077 1.00 13.83 191 ARG A C 1
ATOM 1476 O O . ARG A 1 191 ? 39.690 30.329 19.301 1.00 12.70 191 ARG A O 1
ATOM 1484 N N . ALA A 1 192 ? 40.739 30.544 17.329 1.00 14.24 192 ALA A N 1
ATOM 1485 C CA . ALA A 1 192 ? 42.026 30.923 17.912 1.00 14.23 192 ALA A CA 1
ATOM 1486 C C . ALA A 1 192 ? 41.957 32.307 18.553 1.00 14.00 192 ALA A C 1
ATOM 1487 O O . ALA A 1 192 ? 41.114 33.120 18.215 1.00 12.68 192 ALA A O 1
ATOM 1489 N N . ASN A 1 193 ? 42.839 32.545 19.512 1.00 14.61 193 ASN A N 1
ATOM 1490 C CA . ASN A 1 193 ? 42.988 33.854 20.112 1.00 14.97 193 ASN A CA 1
ATOM 1491 C C . ASN A 1 193 ? 44.426 34.007 20.537 1.00 15.51 193 ASN A C 1
ATOM 1492 O O . ASN A 1 193 ? 44.874 33.348 21.468 1.00 15.50 193 ASN A O 1
ATOM 1497 N N . GLN A 1 194 ? 45.134 34.876 19.830 1.00 15.56 194 GLN A N 1
ATOM 1498 C CA . GLN A 1 194 ? 46.534 35.161 20.099 1.00 18.00 194 GLN A CA 1
ATOM 1499 C C . GLN A 1 194 ? 46.691 36.354 21.057 1.00 17.00 194 GLN A C 1
ATOM 1500 O O . GLN A 1 194 ? 47.806 36.712 21.430 1.00 13.85 194 GLN A O 1
ATOM 1506 N N . ASP A 1 195 ? 45.566 36.961 21.443 1.00 14.31 195 ASP A N 1
ATOM 1507 C CA . ASP A 1 195 ? 45.582 38.151 22.298 1.00 15.15 195 ASP A CA 1
ATOM 1508 C C . ASP A 1 195 ? 45.184 37.822 23.742 1.00 14.75 195 ASP A C 1
ATOM 1509 O O . ASP A 1 195 ? 44.771 36.703 24.040 1.00 13.71 195 ASP A O 1
ATOM 1514 N N . GLY A 1 196 ? 45.317 38.795 24.633 1.00 12.60 196 GLY A N 1
ATOM 1515 C CA . GLY A 1 196 ? 45.229 38.517 26.055 1.00 12.02 196 GLY A CA 1
ATOM 1516 C C . GLY A 1 196 ? 43.811 38.387 26.578 1.00 13.32 196 GLY A C 1
ATOM 1517 O O . GLY A 1 196 ? 43.554 37.671 27.552 1.00 14.93 196 GLY A O 1
ATOM 1518 N N . HIS A 1 197 ? 42.875 39.073 25.941 1.00 13.24 197 HIS A N 1
ATOM 1519 C CA . HIS A 1 197 ? 41.521 39.072 26.457 1.00 13.48 197 HIS A CA 1
ATOM 1520 C C . HIS A 1 197 ? 40.684 37.969 25.833 1.00 13.36 197 HIS A C 1
ATOM 1521 O O . HIS A 1 197 ? 40.524 37.909 24.610 1.00 15.24 197 HIS A O 1
ATOM 1528 N N . SER A 1 198 ? 40.125 37.127 26.691 1.00 12.44 198 SER A N 1
ATOM 1529 C CA . SER A 1 198 ? 39.355 35.964 26.274 1.00 12.02 198 SER A CA 1
ATOM 1530 C C . SER A 1 198 ? 37.935 36.282 25.785 1.00 12.97 198 SER A C 1
ATOM 1531 O O . SER A 1 198 ? 37.229 37.130 26.339 1.00 12.86 198 SER A O 1
ATOM 1534 N N . SER A 1 199 ? 37.506 35.563 24.762 1.00 12.96 199 SER A N 1
ATOM 1535 C CA . SER A 1 199 ? 36.132 35.691 24.300 1.00 13.52 199 SER A CA 1
ATOM 1536 C C . SER A 1 199 ? 35.180 34.841 25.136 1.00 14.67 199 SER A C 1
ATOM 1537 O O . SER A 1 199 ? 33.976 34.801 24.866 1.00 14.18 199 SER A O 1
ATOM 1540 N N . PHE A 1 200 ? 35.734 34.167 26.145 1.00 13.00 200 PHE A N 1
ATOM 1541 C CA . PHE A 1 200 ? 34.937 33.503 27.167 1.00 15.00 200 PHE A CA 1
ATOM 1542 C C . PHE A 1 200 ? 35.091 34.208 28.518 1.00 14.61 200 PHE A C 1
ATOM 1543 O O . PHE A 1 200 ? 34.665 33.682 29.548 1.00 14.85 200 PHE A O 1
ATOM 1551 N N . ALA A 1 201 ? 35.720 35.382 28.517 1.00 15.21 201 ALA A N 1
ATOM 1552 C CA . ALA A 1 201 ? 35.943 36.150 29.750 1.00 13.19 201 ALA A CA 1
ATOM 1553 C C . ALA A 1 201 ? 34.614 36.547 30.348 1.00 12.48 201 ALA A C 1
ATOM 1554 O O . ALA A 1 201 ? 33.600 36.480 29.672 1.00 16.02 201 ALA A O 1
ATOM 1556 N N . PRO A 1 202 ? 34.610 36.976 31.619 1.00 13.71 202 PRO A N 1
ATOM 1557 C CA . PRO A 1 202 ? 33.336 37.367 32.236 1.00 14.11 202 PRO A CA 1
ATOM 1558 C C . PRO A 1 202 ? 32.602 38.440 31.437 1.00 15.20 202 PRO A C 1
ATOM 1559 O O . PRO A 1 202 ? 31.371 38.483 31.445 1.00 14.72 202 PRO A O 1
ATOM 1563 N N . GLU A 1 203 ? 33.349 39.285 30.736 1.00 14.44 203 GLU A N 1
ATOM 1564 C CA . GLU A 1 203 ? 32.744 40.362 29.965 1.00 14.71 203 GLU A CA 1
ATOM 1565 C C . GLU A 1 203 ? 32.042 39.835 28.711 1.00 16.74 203 GLU A C 1
ATOM 1566 O O . GLU A 1 203 ? 31.155 40.497 28.157 1.00 14.61 203 GLU A O 1
ATOM 1572 N N . ASN A 1 204 ? 32.436 38.633 28.287 1.00 13.30 204 ASN A N 1
ATOM 1573 C CA . ASN A 1 204 ? 32.082 38.126 26.971 1.00 13.60 204 ASN A CA 1
ATOM 1574 C C . ASN A 1 204 ? 31.221 36.878 26.979 1.00 14.43 204 ASN A C 1
ATOM 1575 O O . ASN A 1 204 ? 30.711 36.483 25.942 1.00 14.80 204 ASN A O 1
ATOM 1580 N N . MET A 1 205 ? 31.064 36.253 28.142 1.00 14.36 205 MET A N 1
ATOM 1581 C CA . MET A 1 205 ? 30.247 35.042 28.236 1.00 13.29 205 MET A CA 1
ATOM 1582 C C . MET A 1 205 ? 28.813 35.263 27.750 1.00 14.70 205 MET A C 1
ATOM 1583 O O . MET A 1 205 ? 28.216 34.378 27.132 1.00 14.97 205 MET A O 1
ATOM 1588 N N . ARG A 1 206 ? 28.257 36.438 28.019 1.00 13.72 206 ARG A N 1
ATOM 1589 C CA . ARG A 1 206 ? 26.933 36.757 27.481 1.00 14.74 206 ARG A CA 1
ATOM 1590 C C . ARG A 1 206 ? 26.893 36.521 25.960 1.00 14.80 206 ARG A C 1
ATOM 1591 O O . ARG A 1 206 ? 25.914 36.011 25.428 1.00 15.18 206 ARG A O 1
ATOM 1599 N N . ASN A 1 207 ? 27.969 36.882 25.273 1.00 14.42 207 ASN A N 1
ATOM 1600 C CA . ASN A 1 207 ? 28.001 36.834 23.808 1.00 14.99 207 ASN A CA 1
ATOM 1601 C C . ASN A 1 207 ? 28.322 35.441 23.294 1.00 13.06 207 ASN A C 1
ATOM 1602 O O . ASN A 1 207 ? 27.722 34.970 22.317 1.00 14.69 207 ASN A O 1
ATOM 1607 N N . ALA A 1 208 ? 29.288 34.802 23.951 1.00 13.94 208 ALA A N 1
ATOM 1608 C CA . ALA A 1 208 ? 29.632 33.409 23.686 1.00 14.07 208 ALA A CA 1
ATOM 1609 C C . ALA A 1 208 ? 28.377 32.533 23.633 1.00 14.00 208 ALA A C 1
ATOM 1610 O O . ALA A 1 208 ? 28.267 31.643 22.778 1.00 14.75 208 ALA A O 1
ATOM 1612 N N . LEU A 1 209 ? 27.437 32.776 24.548 1.00 12.92 209 LEU A N 1
ATOM 1613 C CA . LEU A 1 209 ? 26.222 31.958 24.606 1.00 11.83 209 LEU A CA 1
ATOM 1614 C C . LEU A 1 209 ? 25.076 32.496 23.737 1.00 12.50 209 LEU A C 1
ATOM 1615 O O . LEU A 1 209 ? 24.293 31.722 23.197 1.00 12.46 209 LEU A O 1
ATOM 1620 N N . LEU A 1 210 ? 24.976 33.815 23.598 1.00 12.71 210 LEU A N 1
ATOM 1621 C CA . LEU A 1 210 ? 23.908 34.410 22.785 1.00 14.19 210 LEU A CA 1
ATOM 1622 C C . LEU A 1 210 ? 24.041 33.992 21.319 1.00 12.26 210 LEU A C 1
ATOM 1623 O O . LEU A 1 210 ? 23.049 33.747 20.637 1.00 12.63 210 LEU A O 1
ATOM 1628 N N . TYR A 1 211 ? 25.276 33.913 20.833 1.00 13.32 211 TYR A N 1
ATOM 1629 C CA . TYR A 1 211 ? 25.515 33.531 19.440 1.00 12.08 211 TYR A CA 1
ATOM 1630 C C . TYR A 1 211 ? 25.862 32.047 19.250 1.00 14.01 211 TYR A C 1
ATOM 1631 O O . TYR A 1 211 ? 26.178 31.621 18.134 1.00 12.98 211 TYR A O 1
ATOM 1640 N N . SER A 1 212 ? 25.784 31.272 20.327 1.00 12.57 212 SER A N 1
ATOM 1641 C CA . SER A 1 212 ? 26.243 29.875 20.325 1.00 12.21 212 SER A CA 1
ATOM 1642 C C . SER A 1 212 ? 25.507 28.971 19.346 1.00 14.21 212 SER A C 1
ATOM 1643 O O . SER A 1 212 ? 26.059 27.959 18.899 1.00 14.10 212 SER A O 1
ATOM 1646 N N . GLY A 1 213 ? 24.269 29.328 19.017 1.00 11.36 213 GLY A N 1
ATOM 1647 C CA . GLY A 1 213 ? 23.455 28.501 18.141 1.00 15.74 213 GLY A CA 1
ATOM 1648 C C . GLY A 1 213 ? 23.536 28.809 16.650 1.00 15.20 213 GLY A C 1
ATOM 1649 O O . GLY A 1 213 ? 23.019 28.049 15.821 1.00 14.94 213 GLY A O 1
ATOM 1650 N N . ASP A 1 214 ? 24.180 29.913 16.292 1.00 13.02 214 ASP A N 1
ATOM 1651 C CA . ASP A 1 214 ? 24.247 30.304 14.883 1.00 13.84 214 ASP A CA 1
ATOM 1652 C C . ASP A 1 214 ? 25.501 29.754 14.204 1.00 12.73 214 ASP A C 1
ATOM 1653 O O . ASP A 1 214 ? 26.587 30.166 14.574 1.00 15.34 214 ASP A O 1
ATOM 1658 N N . LYS A 1 215 ? 25.403 28.845 13.231 1.00 12.15 215 LYS A N 1
ATOM 1659 C CA . LYS A 1 215 ? 24.177 28.297 12.654 1.00 13.49 215 LYS A CA 1
ATOM 1660 C C . LYS A 1 215 ? 23.985 26.840 13.077 1.00 14.81 215 LYS A C 1
ATOM 1661 O O . LYS A 1 215 ? 24.898 26.212 13.619 1.00 14.50 215 LYS A O 1
ATOM 1667 N N . SER A 1 216 ? 22.805 26.291 12.795 1.00 14.26 216 SER A N 1
ATOM 1668 C CA . SER A 1 216 ? 22.580 24.860 12.927 1.00 12.61 216 SER A CA 1
ATOM 1669 C C . SER A 1 216 ? 23.355 24.088 11.856 1.00 13.81 216 SER A C 1
ATOM 1670 O O . SER A 1 216 ? 23.513 24.556 10.724 1.00 12.32 216 SER A O 1
ATOM 1673 N N . PRO A 1 217 ? 23.818 22.883 12.195 1.00 13.21 217 PRO A N 1
ATOM 1674 C CA . PRO A 1 217 ? 24.463 22.079 11.152 1.00 12.55 217 PRO A CA 1
ATOM 1675 C C . PRO A 1 217 ?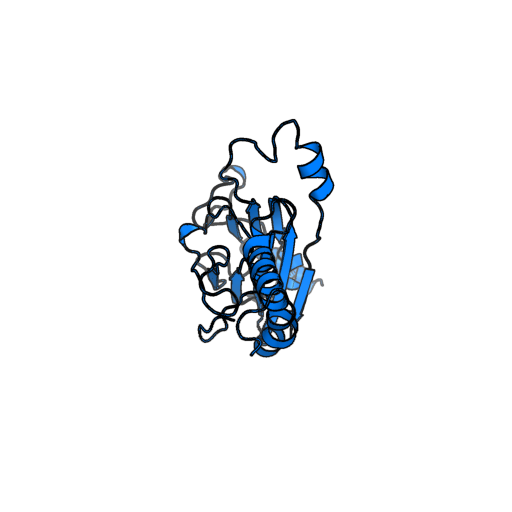 23.494 21.786 9.989 1.00 14.74 217 PRO A C 1
ATOM 1676 O O . PRO A 1 217 ? 22.310 21.527 10.236 1.00 14.50 217 PRO A O 1
ATOM 1680 N N . ARG A 1 218 ? 23.983 21.873 8.751 1.00 12.60 218 ARG A N 1
ATOM 1681 C CA . ARG A 1 218 ? 23.215 21.464 7.576 1.00 14.34 218 ARG A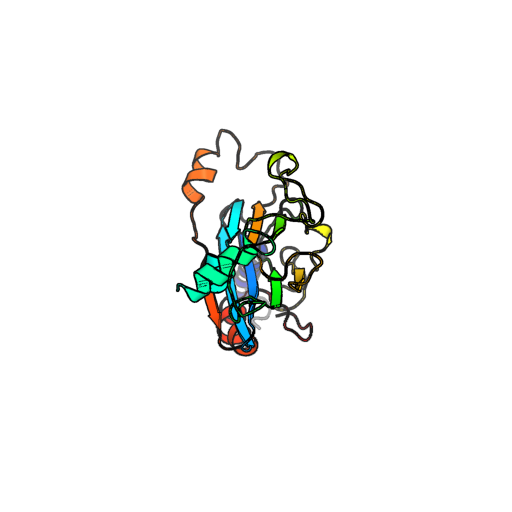 CA 1
ATOM 1682 C C . ARG A 1 218 ? 23.717 20.114 7.087 1.00 11.91 218 ARG A C 1
ATOM 1683 O O . ARG A 1 218 ? 24.916 19.848 7.123 1.00 13.35 218 ARG A O 1
ATOM 1691 N N . TYR A 1 219 ? 22.793 19.281 6.617 1.00 14.55 219 TYR A N 1
ATOM 1692 C CA . TYR A 1 219 ? 23.118 17.962 6.075 1.00 13.62 219 TYR A CA 1
ATOM 1693 C C . TYR A 1 219 ? 22.820 17.958 4.587 1.00 15.88 219 TYR A C 1
ATOM 1694 O O . TYR A 1 219 ? 21.663 17.839 4.180 1.00 14.78 219 TYR A O 1
ATOM 1703 N N . ILE A 1 220 ? 23.873 18.077 3.785 1.00 13.80 220 ILE A N 1
ATOM 1704 C CA . ILE A 1 220 ? 23.739 18.3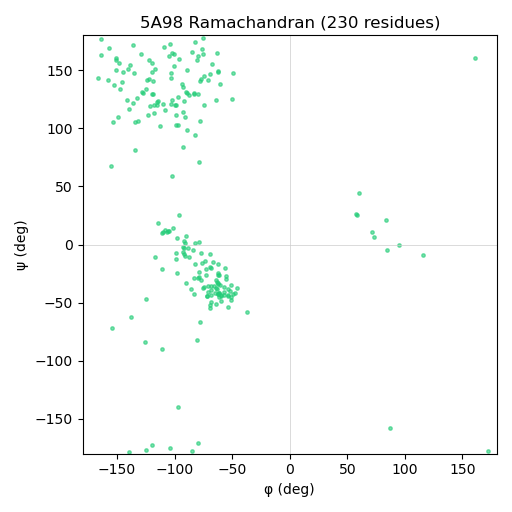24 2.355 1.00 13.19 220 ILE A CA 1
ATOM 1705 C C . ILE A 1 220 ? 24.100 17.100 1.517 1.00 14.58 220 ILE A C 1
ATOM 1706 O O . ILE A 1 220 ? 25.251 16.648 1.519 1.00 13.51 220 ILE A O 1
ATOM 1711 N N . LEU A 1 221 ? 23.113 16.569 0.804 1.00 12.83 221 LEU A N 1
ATOM 1712 C CA . LEU A 1 221 ? 23.311 15.370 -0.006 1.00 12.91 221 LEU A CA 1
ATOM 1713 C C . LEU A 1 221 ? 23.576 15.754 -1.466 1.00 13.35 221 LEU A C 1
ATOM 1714 O O . LEU A 1 221 ? 22.810 16.495 -2.076 1.00 11.97 221 LEU A O 1
ATOM 1719 N N . MET A 1 222 ? 24.673 15.251 -2.024 1.00 13.36 222 MET A N 1
ATOM 1720 C CA . MET A 1 222 ? 24.985 15.484 -3.424 1.00 12.33 222 MET A CA 1
ATOM 1721 C C . MET A 1 222 ? 25.063 14.159 -4.171 1.00 14.92 222 MET A C 1
ATOM 1722 O O . MET A 1 222 ? 25.449 13.136 -3.597 1.00 13.51 222 MET A O 1
ATOM 1727 N N . ASP A 1 223 ? 24.692 14.176 -5.450 1.00 14.60 223 ASP A N 1
ATOM 1728 C CA . ASP A 1 223 ? 24.631 12.948 -6.251 1.00 13.65 223 ASP A CA 1
ATOM 1729 C C . ASP A 1 223 ? 25.992 12.270 -6.437 1.00 14.03 223 ASP A C 1
ATOM 1730 O O . ASP A 1 223 ? 26.090 11.038 -6.541 1.00 13.96 223 ASP A O 1
ATOM 1735 N N . ASN A 1 224 ? 27.045 13.074 -6.486 1.00 12.44 224 ASN A N 1
ATOM 1736 C CA . ASN A 1 224 ? 28.398 12.537 -6.442 1.00 13.83 224 ASN A CA 1
ATOM 1737 C C . ASN A 1 224 ? 29.393 13.629 -6.123 1.00 12.42 224 ASN A C 1
ATOM 1738 O O . ASN A 1 224 ? 29.033 14.800 -6.025 1.00 11.60 224 ASN A O 1
ATOM 1743 N N . GLU A 1 225 ? 30.665 13.274 -5.985 1.00 13.91 225 GLU A N 1
ATOM 1744 C CA . GLU A 1 225 ? 31.661 14.259 -5.568 1.00 13.27 225 GLU A CA 1
ATOM 1745 C C . GLU A 1 225 ? 31.792 15.415 -6.558 1.00 12.59 225 GLU A C 1
ATOM 1746 O O . GLU A 1 225 ? 31.891 16.572 -6.159 1.00 14.00 225 GLU A O 1
ATOM 1752 N N . HIS A 1 226 ? 31.781 15.099 -7.846 1.00 11.52 226 HIS A N 1
ATOM 1753 C CA . HIS A 1 226 ? 31.780 16.128 -8.881 1.00 11.06 226 HIS A CA 1
ATOM 1754 C C . HIS A 1 226 ? 30.629 17.110 -8.660 1.00 12.14 226 HIS A C 1
ATOM 1755 O O . HIS A 1 226 ? 30.808 18.324 -8.748 1.00 13.16 226 HIS A O 1
ATOM 1762 N N . THR A 1 227 ? 29.444 16.590 -8.347 1.00 12.65 227 THR A N 1
ATOM 1763 C CA . THR A 1 227 ? 28.277 17.454 -8.153 1.00 12.13 227 THR A CA 1
ATOM 1764 C C . THR A 1 227 ? 28.443 18.303 -6.891 1.00 11.74 227 THR A C 1
ATOM 1765 O O . THR A 1 227 ? 28.175 19.504 -6.898 1.00 11.96 227 THR A O 1
ATOM 1769 N N . LEU A 1 228 ? 28.918 17.672 -5.821 1.00 10.75 228 LEU A N 1
ATOM 1770 C CA . LEU A 1 228 ? 29.293 18.375 -4.592 1.00 12.95 228 LEU A CA 1
ATOM 1771 C C . LEU A 1 228 ? 30.231 19.553 -4.838 1.00 11.86 228 LEU A C 1
ATOM 1772 O O . LEU A 1 228 ? 30.032 20.646 -4.306 1.00 10.86 228 LEU A O 1
ATOM 1777 N N . ILE A 1 229 ? 31.271 19.313 -5.623 1.00 12.15 229 ILE A N 1
ATOM 1778 C CA . ILE A 1 229 ? 32.275 20.334 -5.915 1.00 10.98 229 ILE A CA 1
ATOM 1779 C C . ILE A 1 229 ? 31.668 21.517 -6.684 1.00 11.44 229 ILE A C 1
ATOM 1780 O O . ILE A 1 229 ? 31.814 22.673 -6.303 1.00 10.45 229 ILE A O 1
ATOM 1785 N N . ASN A 1 230 ? 30.966 21.221 -7.765 1.00 11.51 230 ASN A N 1
ATOM 1786 C CA . ASN A 1 230 ? 30.415 22.274 -8.603 1.00 9.83 230 ASN A CA 1
ATOM 1787 C C . ASN A 1 230 ? 29.137 22.953 -8.110 1.00 12.80 230 ASN A C 1
ATOM 1788 O O . ASN A 1 230 ? 28.875 24.100 -8.467 1.00 11.46 230 ASN A O 1
ATOM 1793 N N . ASN A 1 231 ? 28.365 22.264 -7.272 1.00 10.92 231 ASN A N 1
ATOM 1794 C CA . ASN A 1 231 ? 27.115 22.826 -6.759 1.00 11.95 231 ASN A CA 1
ATOM 1795 C C . ASN A 1 231 ? 27.219 23.433 -5.371 1.00 12.37 231 ASN A C 1
ATOM 1796 O O . ASN A 1 231 ? 26.315 24.132 -4.928 1.00 12.58 231 ASN A O 1
ATOM 1801 N N . PHE A 1 232 ? 28.323 23.168 -4.690 1.00 10.30 232 PHE A N 1
ATOM 1802 C CA . PHE A 1 232 ? 28.470 23.632 -3.322 1.00 11.74 232 PHE A CA 1
ATOM 1803 C C . PHE A 1 232 ? 29.868 24.194 -3.020 1.00 12.45 232 PHE A C 1
ATOM 1804 O O . PHE A 1 232 ? 30.010 25.373 -2.699 1.00 11.70 232 PHE A O 1
ATOM 1812 N N . ILE A 1 233 ? 30.896 23.361 -3.134 1.00 10.88 233 ILE A N 1
ATOM 1813 C CA . ILE A 1 233 ? 32.264 23.777 -2.824 1.00 11.07 233 ILE A CA 1
ATOM 1814 C C . ILE A 1 233 ? 32.690 25.041 -3.586 1.00 11.32 233 ILE A C 1
ATOM 1815 O O . ILE A 1 233 ? 33.141 26.029 -3.008 1.00 10.54 233 ILE A O 1
ATOM 1820 N N . ILE A 1 234 ? 32.546 24.992 -4.897 1.00 10.36 234 ILE A N 1
ATOM 1821 C CA . ILE A 1 234 ? 33.032 26.064 -5.739 1.00 11.11 234 ILE A CA 1
ATOM 1822 C C . ILE A 1 234 ? 32.220 27.345 -5.566 1.00 11.22 234 ILE A C 1
ATOM 1823 O O . ILE A 1 234 ? 32.787 28.390 -5.254 1.00 13.15 234 ILE A O 1
ATOM 1828 N N . PRO A 1 235 ? 30.891 27.272 -5.735 1.00 10.62 235 PRO A N 1
ATOM 1829 C CA . PRO A 1 235 ? 30.107 28.510 -5.623 1.00 12.93 235 PRO A CA 1
ATOM 1830 C C . PRO A 1 235 ? 30.034 29.112 -4.221 1.00 13.13 235 PRO A C 1
ATOM 1831 O O . PRO A 1 235 ? 29.725 30.299 -4.107 1.00 12.81 235 PRO A O 1
ATOM 1835 N N . ARG A 1 236 ? 30.289 28.324 -3.180 1.00 10.52 236 ARG A N 1
ATOM 1836 C CA . ARG A 1 236 ? 30.308 28.872 -1.829 1.00 11.75 236 ARG A CA 1
ATOM 1837 C C . ARG A 1 236 ? 31.728 29.304 -1.464 1.00 12.53 236 ARG A C 1
ATOM 1838 O O . ARG A 1 236 ? 31.969 29.842 -0.385 1.00 11.21 236 ARG A O 1
ATOM 1846 N N . CYS A 1 237 ? 32.665 29.062 -2.378 1.00 11.35 237 CYS A N 1
ATOM 1847 C CA . CYS A 1 237 ? 34.081 29.424 -2.168 1.00 12.37 237 CYS A CA 1
ATOM 1848 C C . CYS A 1 237 ? 34.722 28.752 -0.951 1.00 11.61 237 CYS A C 1
ATOM 1849 O O . CYS A 1 237 ? 35.445 29.387 -0.180 1.00 13.80 237 CYS A O 1
ATOM 1852 N N . LEU A 1 238 ? 34.465 27.454 -0.807 1.00 12.34 238 LEU A N 1
ATOM 1853 C CA . LEU A 1 238 ? 35.006 26.649 0.278 1.00 11.69 238 LEU A CA 1
ATOM 1854 C C . LEU A 1 238 ? 36.197 25.844 -0.237 1.00 10.47 238 LEU A C 1
ATOM 1855 O O . LEU A 1 238 ? 36.275 25.556 -1.416 1.00 9.66 238 LEU A O 1
ATOM 1860 N N . PRO A 1 239 ? 37.138 25.477 0.651 1.00 12.95 239 PRO A N 1
ATOM 1861 C CA . PRO A 1 239 ? 38.236 24.639 0.169 1.00 11.09 239 PRO A CA 1
ATOM 1862 C C . PRO A 1 239 ? 37.771 23.196 0.096 1.00 12.46 239 PRO A C 1
ATOM 1863 O O . PRO A 1 239 ? 36.793 22.826 0.732 1.00 11.31 239 PRO A O 1
ATOM 1867 N N . TYR A 1 240 ? 38.459 22.392 -0.700 1.00 11.85 240 TYR A N 1
ATOM 1868 C CA . TYR A 1 240 ? 38.084 21.004 -0.854 1.00 12.78 240 TYR A CA 1
ATOM 1869 C C . TYR A 1 240 ? 39.224 20.273 -1.546 1.00 12.94 240 TYR A C 1
ATOM 1870 O O . TYR A 1 240 ? 39.889 20.850 -2.398 1.00 12.22 240 TYR A O 1
ATOM 1879 N N . ARG A 1 241 ? 39.460 19.025 -1.149 1.00 12.34 241 ARG A N 1
ATOM 1880 C CA . ARG A 1 241 ? 40.412 18.163 -1.831 1.00 12.15 241 ARG A CA 1
ATOM 1881 C C . ARG A 1 241 ? 39.638 16.992 -2.434 1.00 11.92 241 ARG A C 1
ATOM 1882 O O . ARG A 1 241 ? 38.951 16.250 -1.723 1.00 11.48 241 ARG A O 1
ATOM 1890 N N . ASP A 1 242 ? 39.710 16.838 -3.748 1.00 11.81 242 ASP A N 1
ATOM 1891 C CA . ASP A 1 242 ? 38.916 15.797 -4.383 1.00 13.65 242 ASP A CA 1
ATOM 1892 C C . ASP A 1 242 ? 39.629 14.461 -4.265 1.00 12.92 242 ASP A C 1
ATOM 1893 O O . ASP A 1 242 ? 40.755 14.384 -3.780 1.00 12.88 242 ASP A O 1
ATOM 1898 N N . GLN A 1 243 ? 38.966 13.402 -4.687 1.00 13.70 243 GLN A N 1
ATOM 1899 C CA . GLN A 1 243 ? 39.515 12.074 -4.495 1.00 13.27 243 GLN A CA 1
ATOM 1900 C C . GLN A 1 243 ? 40.848 11.844 -5.220 1.00 14.94 243 GLN A C 1
ATOM 1901 O O . GLN A 1 243 ? 41.591 10.918 -4.886 1.00 16.22 243 GLN A O 1
ATOM 1907 N N . TYR A 1 244 ? 41.172 12.697 -6.187 1.00 15.60 244 TYR A N 1
ATOM 1908 C CA . TYR A 1 244 ? 42.466 12.599 -6.865 1.00 15.13 244 TYR A CA 1
ATOM 1909 C C . TYR A 1 244 ? 43.567 13.445 -6.239 1.00 14.79 244 TYR A C 1
ATOM 1910 O O . TYR A 1 244 ? 44.681 13.497 -6.769 1.00 15.02 244 TYR A O 1
ATOM 1919 N N . GLY A 1 245 ? 43.253 14.121 -5.138 1.00 12.44 245 GLY A N 1
ATOM 1920 C CA . GLY A 1 245 ? 44.242 14.890 -4.406 1.00 13.22 245 GLY A CA 1
ATOM 1921 C C . GLY A 1 245 ? 44.305 16.356 -4.773 1.00 14.59 245 GLY A C 1
ATOM 1922 O O . GLY A 1 245 ? 45.092 17.106 -4.207 1.00 14.99 245 GLY A O 1
ATOM 1923 N N . LYS A 1 246 ? 43.462 16.768 -5.716 1.00 12.93 246 LYS A N 1
ATOM 1924 C CA . LYS A 1 246 ? 43.469 18.143 -6.201 1.00 14.55 246 LYS A CA 1
ATOM 1925 C C . LYS A 1 246 ? 42.663 19.057 -5.294 1.00 15.01 246 LYS A C 1
ATOM 1926 O O . LYS A 1 246 ? 41.518 18.748 -4.962 1.00 12.93 246 LYS A O 1
ATOM 1932 N N . ASP A 1 247 ? 43.269 20.177 -4.900 1.00 13.51 247 ASP A N 1
ATOM 1933 C CA . ASP A 1 247 ? 42.610 21.148 -4.019 1.00 14.15 247 ASP A CA 1
ATOM 1934 C C . ASP A 1 247 ? 41.908 22.240 -4.795 1.00 16.83 247 ASP A C 1
ATOM 1935 O O . ASP A 1 247 ? 42.447 22.778 -5.775 1.00 15.79 247 ASP A O 1
ATOM 1940 N N . TYR A 1 248 ? 40.711 22.577 -4.326 1.00 16.43 248 TYR A N 1
ATOM 1941 C CA . TYR A 1 248 ? 39.915 23.635 -4.908 1.00 14.34 248 TYR A CA 1
ATOM 1942 C C . TYR A 1 248 ? 39.743 24.753 -3.883 1.00 16.78 248 TYR A C 1
ATOM 1943 O O . TYR A 1 248 ? 39.529 25.924 -4.213 1.00 14.82 248 TYR A O 1
#

Solvent-accessible surface area: 14365 Å² total; per-residue (Å²): 211,132,108,144,29,142,149,71,94,128,92,90,78,112,62,135,103,59,61,108,131,20,85,64,87,126,18,82,0,13,0,5,0,0,0,41,31,93,111,47,66,2,6,0,0,19,0,27,31,36,19,57,3,71,69,59,0,56,9,51,39,1,12,170,40,204,88,99,60,92,43,8,16,50,30,35,68,46,97,160,50,34,193,35,140,87,131,47,12,202,105,1,3,65,22,7,8,0,3,0,23,1,30,14,46,63,59,18,0,37,6,16,12,0,50,43,91,6,41,33,60,77,64,135,108,101,122,122,61,91,138,128,27,186,98,5,66,9,6,117,141,18,100,46,20,54,27,122,35,35,198,38,123,3,3,22,4,58,64,29,159,11,31,108,144,37,12,126,34,0,2,1,45,0,13,5,66,14,16,69,161,119,86,103,48,45,76,12,127,121,34,69,183,50,6,112,131,125,31,51,62,76,68,33,119,65,39,96,27,96,68,26,131,38,0,16,74,93,16,0,80,77,166,52,14,5,0,53,16,141,189,45,121,11,68

Foldseek 3Di:
DPPDDPVVVVVVVVVVCVLCVLVVLQFWKWKWKWFQALLQKIKIWIDIARWKDKDKAALVCQQPLDVQVVLQVLCQVDPVRGDHPDDADNRFTWKIKMKIAHQWPLQWKWKAKATRVRHWPPHPDPVVDDPDDDRTSCSVVWDDADDPSHPDDTMTMDMTTQDPRTHRSTIIITMTGHDDPDDDDCCPPVNVVVCPVRVPPDPINIDMGSHVVRCCVVPCVVVVHWDQDPVRHID

Nearest PDB structures (foldseek):
  5a98-assembly1_A  TM=1.004E+00  e=1.478E-49  Trichoplusia ni cypovirus 15
  8qqc-assembly1_A  TM=9.339E-01  e=2.760E-17  Lymantria dispar
  5a8u-assembly1_A  TM=9.051E-01  e=8.838E-18  Orgyia pseudotsugata cypovirus 5
  8qph-assembly1_A  TM=9.233E-01  e=5.466E-17  Lymantria dispar
  5a96-assembly1_A  TM=9.043E-01  e=7.266E-17  Lymantria dispar cypovirus 14

Radius of gyration: 20.3 Å; Cα contacts (8 Å, |Δi|>4): 435; chains: 1; bounding box: 37×66×53 Å

Secondary structure (DSSP, 8-state):
--SS-HHHHHHHHHHHHHHTGGGSTTS-EEEEEEEE-TTS-EEEEEEEESSEEEEEE-HHHHHT--HHHHHHHHHHHSTT----S-SS-TTS-SEEEEEEES-B-GGG-EEEEE-TT---TT---TTT--S--SS-B-GGG-B---STTTT-SSEEEEEEE-STTS-SS-EEEEEEEB---SSS-TTSTTTHHHHHHTTTSSPPEEEEESSHHHHIIIIITTTT---B-TTS-B-

B-factor: mean 17.59, std 7.62, range [9.09, 76.35]

Organism: NCBI:txid134606

Sequence (235 aa):
MEDYTLREREQEIYNRQVIKRPFDPDSYLTADLHLYLKNGKTLTIHIERNLFFSHEFTWEEICRGKCDTQEYIDGLVADNGGRSTHNSSSYLEPVAFQLTTLLGNFDLGSIIHLRIGDYLGFRDGQRFPCKETIHGRRDTIGPFMQGMSGKWAKEDYIHTYSGRFDCKTSRHPSIFLAFMRANQDGHSSFAPENMRNALLYSGDKSPRYILMDNEHTLINNFIIPRCLPYRDQYGKDY